Protein AF-A0A3D4JLJ7-F1 (afdb_monomer)

Solvent-accessible surface area (backbone atoms only — not comparable to full-atom values): 17107 Å² total; per-residue (Å²): 133,88,61,65,67,35,61,21,89,82,82,69,49,62,39,51,95,87,56,61,73,40,62,39,92,86,32,54,50,60,28,45,46,68,53,41,61,73,66,72,51,83,83,61,57,68,37,64,74,70,73,40,69,59,70,69,84,69,56,78,88,69,73,86,67,65,72,41,59,37,90,88,79,62,40,78,26,63,65,87,45,60,44,33,85,78,76,63,47,68,60,65,50,70,66,57,54,48,43,54,53,42,53,54,49,48,50,53,54,26,66,77,63,72,55,60,96,50,59,51,99,86,37,55,45,68,63,50,41,40,22,42,58,59,67,38,70,64,54,51,54,51,48,52,47,32,65,76,65,68,50,58,75,44,82,31,69,63,28,38,80,36,47,29,47,46,26,22,19,58,67,37,52,69,59,12,53,52,47,44,53,54,51,56,61,44,40,47,55,56,52,51,43,48,38,41,30,98,87,21,84,39,63,86,47,82,47,71,64,68,75,32,72,66,41,50,50,51,39,50,51,30,52,51,50,50,52,52,50,29,50,55,50,7,25,34,45,58,43,54,47,44,55,50,48,49,52,58,53,60,74,44,62,90,74,56,56,79,48,58,42,50,58,50,31,43,68,74,35,28,72,38,65,65,44,30,53,51,50,50,53,50,49,52,52,50,55,54,50,50,52,51,53,52,50,51,56,53,54,68,73,74,113

Foldseek 3Di:
DDQAQFAAPQPRDGDDPPFDWDAAPQARRIHGPVSCVVVVHDPPVVCVVVSHHDDGPPDDPPPPDDFDQDPPPRATHDPPDQAGPVPRHGPPPVVVVLVVVVVVVLVVQCVVQVQDQDDQVNHGLSLLLLLAVPPSNVLSVVSVCCRVPVDQFDAAPCCLVPVLLLCLQFVVNVRSVVLLVLLVVLCLLVLLCQCDPCPHPPVVQPDPPCVDPVSVVSNVVSVVVNNVVSRVCRGRVSSVSSVVSVVVLVVCVPVDPPSVSSVVSNVNHYTDVVSSVVSVVVSVCVSVVSSVVSNVVSVVVRD

Radius of gyration: 34.12 Å; Cα contacts (8 Å, |Δi|>4): 335; chains: 1; bounding box: 78×61×95 Å

Structure (mmCIF, N/CA/C/O backbone):
data_AF-A0A3D4JLJ7-F1
#
_entry.id   AF-A0A3D4JLJ7-F1
#
loop_
_atom_site.group_PDB
_atom_site.id
_atom_site.type_symbol
_atom_site.label_atom_id
_atom_site.label_alt_id
_atom_site.label_comp_id
_atom_site.label_asym_id
_atom_site.label_entity_id
_atom_site.label_seq_id
_atom_site.pdbx_PDB_ins_code
_atom_site.Cartn_x
_atom_site.Cartn_y
_atom_site.Cartn_z
_atom_site.occupancy
_atom_site.B_iso_or_equiv
_atom_site.auth_seq_id
_atom_site.auth_comp_id
_atom_site.auth_asym_id
_atom_site.auth_atom_id
_atom_site.pdbx_PDB_model_num
ATOM 1 N N . MET A 1 1 ? -21.607 -32.282 30.531 1.00 57.03 1 MET A N 1
ATOM 2 C CA . MET A 1 1 ? -22.109 -31.114 31.283 1.00 57.03 1 MET A CA 1
ATOM 3 C C . MET A 1 1 ? -20.933 -30.535 32.043 1.00 57.03 1 MET A C 1
ATOM 5 O O . MET A 1 1 ? -20.130 -31.324 32.527 1.00 57.03 1 MET A O 1
ATOM 9 N N . ASP A 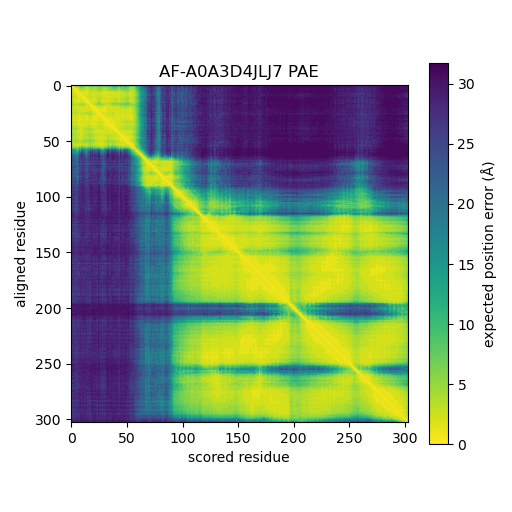1 2 ? -20.791 -29.212 32.074 1.00 71.19 2 ASP A N 1
ATOM 10 C CA . ASP A 1 2 ? -19.750 -28.545 32.860 1.00 71.19 2 ASP A CA 1
ATOM 11 C C . ASP A 1 2 ? -20.287 -28.290 34.276 1.00 71.19 2 ASP A C 1
ATOM 13 O O . ASP A 1 2 ? -21.320 -27.645 34.445 1.00 71.19 2 ASP A O 1
ATOM 17 N N . TYR A 1 3 ? -19.627 -28.864 35.281 1.00 78.12 3 TYR A N 1
ATOM 18 C CA . TYR A 1 3 ? -20.011 -28.729 36.689 1.00 78.12 3 TYR A CA 1
ATOM 19 C C . TYR A 1 3 ? -19.161 -27.685 37.422 1.00 78.12 3 TYR A C 1
ATOM 21 O O . TYR A 1 3 ? -19.428 -27.403 38.592 1.00 78.12 3 TYR A O 1
ATOM 29 N N . LYS A 1 4 ? -18.167 -27.090 36.747 1.00 75.62 4 LYS A N 1
ATOM 30 C CA . LYS A 1 4 ? -17.248 -26.103 37.313 1.00 75.62 4 LYS A CA 1
ATOM 31 C C . LYS A 1 4 ? -18.011 -24.945 37.957 1.00 75.62 4 LYS A C 1
ATOM 33 O O . LYS A 1 4 ? -18.958 -24.400 37.397 1.00 75.62 4 LYS A O 1
ATOM 38 N N . GLY A 1 5 ? -17.596 -24.577 39.165 1.00 77.00 5 GLY A N 1
ATOM 39 C CA . GLY A 1 5 ? -18.186 -23.498 39.953 1.00 77.00 5 GLY A CA 1
ATOM 40 C C . GLY A 1 5 ? -19.435 -23.873 40.757 1.00 77.00 5 GLY A C 1
ATOM 41 O O . GLY A 1 5 ? -19.743 -23.152 41.707 1.00 77.00 5 GLY A O 1
ATOM 42 N N . ASN A 1 6 ? -20.136 -24.971 40.435 1.00 85.38 6 ASN A N 1
ATOM 43 C CA . ASN A 1 6 ? -21.246 -25.449 41.267 1.00 85.38 6 ASN A CA 1
ATOM 44 C C . ASN A 1 6 ? -20.716 -25.957 42.615 1.00 85.38 6 ASN A C 1
ATOM 46 O O . ASN A 1 6 ? -19.532 -26.260 42.745 1.00 85.38 6 ASN A O 1
ATOM 50 N N . VAL A 1 7 ? -21.586 -26.047 43.618 1.00 86.19 7 VAL A N 1
ATOM 51 C CA . VAL A 1 7 ? -21.198 -26.391 44.991 1.00 86.19 7 VAL A CA 1
ATOM 52 C C . VAL A 1 7 ? -21.527 -27.848 45.305 1.00 86.19 7 VAL A C 1
ATOM 54 O O . VAL A 1 7 ? -22.626 -28.329 45.021 1.00 86.19 7 VAL A O 1
ATOM 57 N N . CYS A 1 8 ? -20.594 -28.559 45.937 1.00 90.31 8 CYS A N 1
ATOM 58 C CA . CYS A 1 8 ? -20.874 -29.880 46.484 1.00 90.31 8 CYS A CA 1
ATOM 59 C C . CYS A 1 8 ? -21.716 -29.757 47.764 1.00 90.31 8 CYS A C 1
ATOM 61 O O . CYS A 1 8 ? -21.273 -29.180 48.753 1.00 90.31 8 CYS A O 1
ATOM 63 N N . LYS A 1 9 ? -22.903 -30.380 47.797 1.00 88.44 9 LYS A N 1
ATOM 64 C CA . LYS A 1 9 ? -23.814 -30.325 48.960 1.00 88.44 9 LYS A CA 1
ATOM 65 C C . LYS A 1 9 ? -23.266 -30.957 50.253 1.00 88.44 9 LYS A C 1
ATOM 67 O O . LYS A 1 9 ? -23.863 -30.764 51.304 1.00 88.44 9 LYS A O 1
ATOM 72 N N . VAL A 1 10 ? -22.181 -31.735 50.184 1.00 89.31 10 VAL A N 1
ATOM 73 C CA . VAL A 1 10 ? -21.586 -32.402 51.358 1.00 89.31 10 VAL A CA 1
ATOM 74 C C . VAL A 1 10 ? -20.559 -31.505 52.049 1.00 89.31 10 VAL A C 1
ATOM 76 O O . VAL A 1 10 ? -20.599 -31.366 53.267 1.00 89.31 10 VAL A O 1
ATOM 79 N N . CYS A 1 11 ? -19.632 -30.909 51.293 1.00 89.38 11 CYS A N 1
ATOM 80 C CA . CYS A 1 11 ? -18.549 -30.092 51.851 1.00 89.38 11 CYS A CA 1
ATOM 81 C C . CYS A 1 11 ? -18.777 -28.580 51.723 1.00 89.38 11 CYS A C 1
ATOM 83 O O . CYS A 1 11 ? -18.108 -27.822 52.413 1.00 89.38 11 CYS A O 1
ATOM 85 N N . GLY A 1 12 ? -19.700 -28.136 50.866 1.00 85.62 12 GLY A N 1
ATOM 86 C CA . GLY A 1 12 ? -19.950 -26.717 50.604 1.00 85.62 12 GLY A CA 1
ATOM 87 C C . GLY A 1 12 ? -18.922 -26.045 49.683 1.00 85.62 12 GLY A C 1
ATOM 88 O O . GLY A 1 12 ? -19.072 -24.864 49.380 1.00 85.62 12 GLY A O 1
ATOM 89 N N . GLU A 1 13 ? -17.917 -26.779 49.196 1.00 87.50 13 GLU A N 1
ATOM 90 C CA . GLU A 1 13 ? -16.881 -26.252 48.300 1.00 87.50 13 GLU A CA 1
ATOM 91 C C . GLU A 1 13 ? -17.317 -26.260 46.829 1.00 87.50 13 GLU A C 1
ATOM 93 O O . GLU A 1 13 ? -18.096 -27.114 46.389 1.00 87.50 13 GLU A O 1
ATOM 98 N N . LYS A 1 14 ? -16.784 -25.307 46.053 1.00 89.62 14 LYS A N 1
ATOM 99 C CA . LYS A 1 14 ? -17.025 -25.202 44.606 1.00 89.62 14 LYS A CA 1
ATOM 100 C C . LYS A 1 14 ? -16.179 -26.205 43.826 1.00 89.62 14 LYS A C 1
ATOM 102 O O . LYS A 1 14 ? -15.004 -26.380 44.127 1.00 89.62 14 LYS A O 1
ATOM 107 N N . PHE A 1 15 ? -16.746 -26.778 42.767 1.00 87.00 15 PHE A N 1
ATOM 108 C CA . PHE A 1 15 ? -16.011 -27.640 41.845 1.00 87.00 15 PHE A CA 1
ATOM 109 C C . PHE A 1 15 ? -14.999 -26.851 41.007 1.00 87.00 15 PHE A C 1
ATOM 111 O O . PHE A 1 15 ? -15.333 -25.829 40.395 1.00 87.00 15 PHE A O 1
ATOM 118 N N . THR A 1 16 ? -13.776 -27.363 40.929 1.00 85.62 16 THR A N 1
ATOM 119 C CA . THR A 1 16 ? -12.695 -26.871 40.067 1.00 85.62 16 THR A CA 1
ATOM 120 C C . THR A 1 16 ? -12.460 -27.806 38.875 1.00 85.62 16 THR A C 1
ATOM 122 O O . THR A 1 16 ? -12.973 -28.921 38.840 1.00 85.62 16 THR A O 1
ATOM 125 N N . GLU A 1 17 ? -11.677 -27.375 37.878 1.00 81.75 17 GLU A N 1
ATOM 126 C CA . GLU A 1 17 ? -11.346 -28.216 36.706 1.00 81.75 17 GLU A CA 1
ATOM 127 C C . GLU A 1 17 ? -10.523 -29.461 37.062 1.00 81.75 17 GLU A C 1
ATOM 129 O O . GLU A 1 17 ? -10.512 -30.426 36.304 1.00 81.75 17 GLU A O 1
ATOM 134 N N . SER A 1 18 ? -9.830 -29.439 38.202 1.00 83.06 18 SER A N 1
ATOM 135 C CA . SER A 1 18 ? -9.017 -30.554 38.691 1.00 83.06 18 SER A CA 1
ATOM 136 C C . SER A 1 18 ? -9.780 -31.533 39.584 1.00 83.06 18 SER A C 1
ATOM 138 O O . SER A 1 18 ? -9.199 -32.534 40.002 1.00 83.06 18 SER A O 1
ATOM 140 N N . ASP A 1 19 ? -11.045 -31.256 39.909 1.00 87.44 19 ASP A N 1
ATOM 141 C CA . ASP A 1 19 ? -11.803 -32.077 40.850 1.00 87.44 19 ASP A CA 1
ATOM 142 C C . ASP A 1 19 ? -12.341 -33.355 40.198 1.00 87.44 19 ASP A C 1
ATOM 144 O O . ASP A 1 19 ? -12.899 -33.344 39.100 1.00 87.44 19 ASP A O 1
ATOM 148 N N . ASP A 1 20 ? -12.234 -34.470 40.921 1.00 89.75 20 ASP A N 1
ATOM 149 C CA . ASP A 1 20 ? -12.849 -35.738 40.535 1.00 89.75 20 ASP A CA 1
ATOM 150 C C . ASP A 1 20 ? -14.317 -35.767 40.984 1.00 89.75 20 ASP A C 1
ATOM 152 O O . ASP A 1 20 ? -14.634 -35.901 42.175 1.00 89.75 20 ASP A O 1
ATOM 156 N N . ILE A 1 21 ? -15.214 -35.601 40.011 1.00 91.25 21 ILE A N 1
ATOM 157 C CA . ILE A 1 21 ? -16.650 -35.430 40.226 1.00 91.25 21 ILE A CA 1
ATOM 158 C C . ILE A 1 21 ? -17.388 -36.735 39.922 1.00 91.25 21 ILE A C 1
ATOM 160 O O . ILE A 1 21 ? -17.271 -37.316 38.842 1.00 91.25 21 ILE A O 1
ATOM 164 N N . VAL A 1 22 ? -18.214 -37.169 40.872 1.00 91.31 22 VAL A N 1
ATOM 165 C CA . VAL A 1 22 ? -19.173 -38.264 40.713 1.00 91.31 22 VAL A CA 1
ATOM 166 C C . VAL A 1 22 ? -20.579 -37.688 40.666 1.00 91.31 22 VAL A C 1
ATOM 168 O O . VAL A 1 22 ? -20.931 -36.806 41.445 1.00 91.31 22 VAL A O 1
ATOM 171 N N . VAL A 1 23 ? -21.400 -38.212 39.762 1.00 91.62 23 VAL A N 1
ATOM 172 C CA . VAL A 1 23 ? -22.785 -37.781 39.568 1.00 91.62 23 VAL A CA 1
ATOM 173 C C . VAL A 1 23 ? -23.726 -38.896 40.018 1.00 91.62 23 VAL A C 1
ATOM 175 O O . VAL A 1 23 ? -23.532 -40.057 39.657 1.00 91.62 23 VAL A O 1
ATOM 178 N N . CYS A 1 24 ? -24.743 -38.557 40.814 1.00 90.81 24 CYS A N 1
ATOM 179 C CA . CYS A 1 24 ? -25.774 -39.516 41.209 1.00 90.81 24 CYS A CA 1
ATOM 180 C C . CYS A 1 24 ? -26.547 -40.014 39.969 1.00 90.81 24 CYS A C 1
ATOM 182 O O . CYS A 1 24 ? -27.052 -39.181 39.216 1.00 90.81 24 CYS A O 1
ATOM 184 N N . PRO A 1 25 ? -26.703 -41.335 39.762 1.00 87.69 25 PRO A N 1
ATOM 185 C CA . PRO A 1 25 ? -27.377 -41.872 38.578 1.00 87.69 25 PRO A CA 1
ATOM 186 C C . PRO A 1 25 ? -28.898 -41.654 38.572 1.00 87.69 25 PRO A C 1
ATOM 188 O O . PRO A 1 25 ? -29.502 -41.723 37.509 1.00 87.69 25 PRO A O 1
ATOM 191 N N . GLU A 1 26 ? -29.517 -41.398 39.729 1.00 87.81 26 GLU A N 1
ATOM 192 C CA . GLU A 1 26 ? -30.967 -41.177 39.830 1.00 87.81 26 GLU A CA 1
ATOM 193 C C . GLU A 1 26 ? -31.344 -39.717 39.564 1.00 87.81 26 GLU A C 1
ATOM 195 O O . GLU A 1 26 ? -32.134 -39.430 38.670 1.00 87.81 26 GLU A O 1
ATOM 200 N N . CYS A 1 27 ? -30.772 -38.780 40.327 1.00 89.44 27 CYS A N 1
ATOM 201 C CA . CYS A 1 27 ? -31.150 -37.368 40.249 1.00 89.44 27 CYS A CA 1
ATOM 202 C C . CYS A 1 27 ? -30.124 -36.488 39.526 1.00 89.44 27 CYS A C 1
ATOM 204 O O . CYS A 1 27 ? -30.395 -35.316 39.306 1.00 89.44 27 CYS A O 1
ATOM 206 N N . GLY A 1 28 ? -28.934 -36.979 39.174 1.00 89.19 28 GLY A N 1
ATOM 207 C CA . GLY A 1 28 ? -27.928 -36.173 38.472 1.00 89.19 28 GLY A CA 1
ATOM 208 C C . GLY A 1 28 ? -27.174 -35.149 39.336 1.00 89.19 28 GLY A C 1
ATOM 209 O O . GLY A 1 28 ? -26.446 -34.327 38.786 1.00 89.19 28 GLY A O 1
ATOM 210 N N . THR A 1 29 ? -27.317 -35.171 40.671 1.00 92.31 29 THR A N 1
ATOM 211 C CA . THR A 1 29 ? -26.578 -34.251 41.565 1.00 92.31 29 THR A CA 1
ATOM 212 C C . THR A 1 29 ? -25.067 -34.567 41.545 1.00 92.31 29 THR A C 1
ATOM 214 O O . THR A 1 29 ? -24.715 -35.731 41.775 1.00 92.31 29 THR A O 1
ATOM 217 N N . PRO A 1 30 ? -24.175 -33.582 41.302 1.00 92.94 30 PRO A N 1
ATOM 218 C CA . PRO A 1 30 ? -22.723 -33.767 41.332 1.00 92.94 30 PRO A CA 1
ATOM 219 C C . PRO A 1 30 ? -22.138 -33.685 42.754 1.00 92.94 30 PRO A C 1
ATOM 221 O O . PRO A 1 30 ? -22.586 -32.903 43.595 1.00 92.94 30 PRO A O 1
ATOM 224 N N . TYR A 1 31 ? -21.090 -34.470 43.009 1.00 92.19 31 TYR A N 1
ATOM 225 C CA . TYR A 1 31 ? -20.354 -34.549 44.274 1.00 92.19 31 TYR A CA 1
ATOM 226 C C . TYR A 1 31 ? -18.856 -34.738 44.023 1.00 92.19 31 TYR A C 1
ATOM 228 O O . TYR A 1 31 ? -18.480 -35.374 43.042 1.00 92.19 31 TYR A O 1
ATOM 236 N N . HIS A 1 32 ? -17.988 -34.296 44.941 1.00 93.94 32 HIS A N 1
ATOM 237 C CA . HIS A 1 32 ? -16.604 -34.788 44.954 1.00 93.94 32 HIS A CA 1
ATOM 238 C C . HIS A 1 32 ? -16.619 -36.292 45.241 1.00 93.94 32 HIS A C 1
ATOM 240 O O . HIS A 1 32 ? -17.371 -36.737 46.115 1.00 93.94 32 HIS A O 1
ATOM 246 N N . ARG A 1 33 ? -15.783 -37.079 44.553 1.00 93.00 33 ARG A N 1
ATOM 247 C CA . ARG A 1 33 ? -15.734 -38.544 44.723 1.00 93.00 33 ARG A CA 1
ATOM 248 C C . ARG A 1 33 ? -15.603 -38.959 46.190 1.00 93.00 33 ARG A C 1
ATOM 250 O O . ARG A 1 33 ? -16.345 -39.826 46.651 1.00 93.00 33 ARG A O 1
ATOM 257 N N . GLU A 1 34 ? -14.720 -38.298 46.932 1.00 93.81 34 GLU A N 1
ATOM 258 C CA . GLU A 1 34 ? -14.502 -38.569 48.358 1.00 93.81 34 GLU A CA 1
ATOM 259 C C . GLU A 1 34 ? -15.718 -38.206 49.222 1.00 93.81 34 GLU A C 1
ATOM 261 O O . GLU A 1 34 ? -16.072 -38.949 50.136 1.00 93.81 34 GLU A O 1
ATOM 266 N N . CYS A 1 35 ? -16.423 -37.119 48.895 1.00 94.00 35 CYS A N 1
ATOM 267 C CA . CYS A 1 35 ? -17.649 -36.729 49.593 1.00 94.00 35 CYS A CA 1
ATOM 268 C C . CYS A 1 35 ? -18.783 -37.735 49.361 1.00 94.00 35 CYS A C 1
ATOM 270 O O . CYS A 1 35 ? -19.468 -38.121 50.304 1.00 94.00 35 CYS A O 1
ATOM 272 N N . TYR A 1 36 ? -18.954 -38.208 48.123 1.00 93.56 36 TYR A N 1
ATOM 273 C CA . TYR A 1 36 ? -19.961 -39.223 47.807 1.00 93.56 36 TYR A CA 1
ATOM 274 C C . TYR A 1 36 ? -19.654 -40.559 48.494 1.00 93.56 36 TYR A C 1
ATOM 276 O O . TYR A 1 36 ? -20.547 -41.214 49.029 1.00 93.56 36 TYR A O 1
ATOM 284 N N . LYS A 1 37 ? -18.373 -40.946 48.528 1.00 92.31 37 LYS A N 1
ATOM 285 C CA . LYS A 1 37 ? -17.905 -42.158 49.209 1.00 92.31 37 LYS A CA 1
ATOM 286 C C . LYS A 1 37 ? -18.110 -42.086 50.723 1.00 92.31 37 LYS A C 1
ATOM 288 O O . LYS A 1 37 ? -18.484 -43.093 51.316 1.00 92.31 37 LYS A O 1
ATOM 293 N N . LYS A 1 38 ? -17.893 -40.914 51.331 1.00 92.56 38 LYS A N 1
ATOM 294 C CA . LYS A 1 38 ? -18.111 -40.674 52.765 1.00 92.56 38 LYS A CA 1
ATOM 295 C C . LYS A 1 38 ? -19.574 -40.872 53.166 1.00 92.56 38 LYS A C 1
ATOM 297 O O . LYS A 1 38 ? -19.837 -41.534 54.162 1.00 92.56 38 LYS A O 1
ATOM 302 N N . GLU A 1 39 ? -20.507 -40.326 52.391 1.00 91.00 39 GLU A N 1
ATOM 303 C CA . GLU A 1 39 ? -21.944 -40.428 52.688 1.00 91.00 39 GLU A CA 1
ATOM 304 C C . GLU A 1 39 ? -22.553 -41.772 52.248 1.00 91.00 39 GLU A C 1
ATOM 306 O O . GLU A 1 39 ? -23.617 -42.169 52.723 1.00 91.00 39 GLU A O 1
ATOM 311 N N . GLY A 1 40 ? -21.900 -42.482 51.322 1.00 90.81 40 GLY A N 1
ATOM 312 C CA . GLY A 1 40 ? -22.309 -43.800 50.822 1.00 90.81 40 GLY A CA 1
ATOM 313 C C . GLY A 1 40 ? -23.562 -43.799 49.936 1.00 90.81 40 GLY A C 1
ATOM 314 O O . GLY A 1 40 ? -23.890 -44.823 49.338 1.00 90.81 40 GLY A O 1
ATOM 315 N N . ARG A 1 41 ? -24.261 -42.665 49.828 1.00 91.00 41 ARG A N 1
ATOM 316 C CA . ARG A 1 41 ? -25.458 -42.458 49.002 1.00 91.00 41 ARG A CA 1
ATOM 317 C C . ARG A 1 41 ? -25.637 -40.981 48.656 1.00 91.00 41 ARG A C 1
ATOM 319 O O . ARG A 1 41 ? -25.050 -40.106 49.288 1.00 91.00 41 ARG A O 1
ATOM 326 N N . CYS A 1 42 ? -26.503 -40.696 47.686 1.00 92.62 42 CYS A N 1
ATOM 327 C CA . CYS A 1 42 ? -26.926 -39.326 47.417 1.00 92.62 42 CYS A CA 1
ATOM 328 C C . CYS A 1 42 ? -27.688 -38.751 48.623 1.00 92.62 42 CYS A C 1
ATOM 330 O O . CYS A 1 42 ? -28.661 -39.339 49.094 1.00 92.62 42 CYS A O 1
ATOM 332 N N . ILE A 1 43 ? -27.246 -37.589 49.113 1.00 92.19 43 ILE A N 1
ATOM 333 C CA . ILE A 1 43 ? -27.874 -36.890 50.248 1.00 92.19 43 ILE A CA 1
ATOM 334 C C . ILE A 1 43 ? -29.052 -35.998 49.835 1.00 92.19 43 ILE A C 1
ATOM 336 O O . ILE A 1 43 ? -29.725 -35.429 50.688 1.00 92.19 43 ILE A O 1
ATOM 340 N N . ASN A 1 44 ? -29.307 -35.845 48.533 1.00 88.19 44 ASN A N 1
ATOM 341 C CA . ASN A 1 44 ? -30.320 -34.932 48.008 1.00 88.19 44 ASN A CA 1
ATOM 342 C C . ASN A 1 44 ? -31.724 -35.563 48.029 1.00 88.19 44 ASN A C 1
ATOM 344 O O . ASN A 1 44 ? -32.375 -35.693 46.997 1.00 88.19 44 ASN A O 1
ATOM 348 N N . THR A 1 45 ? -32.179 -35.990 49.209 1.00 88.44 45 THR A N 1
ATOM 349 C CA . THR A 1 45 ? -33.414 -36.774 49.400 1.00 88.44 45 THR A CA 1
ATOM 350 C C . THR A 1 45 ? -34.665 -36.086 48.860 1.00 88.44 45 THR A C 1
ATOM 352 O O . THR A 1 45 ? -35.575 -36.766 48.395 1.00 88.44 45 THR A O 1
ATOM 355 N N . GLU A 1 46 ? -34.696 -34.754 48.857 1.00 89.44 46 GLU A N 1
ATOM 356 C CA . GLU A 1 46 ? -35.802 -33.971 48.307 1.00 89.44 46 GLU A CA 1
ATOM 357 C C . GLU A 1 46 ? -35.996 -34.210 46.801 1.00 89.44 46 GLU A C 1
ATOM 359 O O . GLU A 1 46 ? -37.124 -34.426 46.359 1.00 89.44 46 GLU A O 1
ATOM 364 N N . LEU A 1 47 ? -34.912 -34.255 46.015 1.00 90.00 47 LEU A N 1
ATOM 365 C CA . LEU A 1 47 ? -35.006 -34.530 44.576 1.00 90.00 47 LEU A CA 1
ATOM 366 C C . LEU A 1 47 ? -35.475 -35.958 44.297 1.00 90.00 47 LEU A C 1
ATOM 368 O O . LEU A 1 47 ? -36.283 -36.173 43.396 1.00 90.00 47 LEU A O 1
ATOM 372 N N . HIS A 1 48 ? -35.021 -36.923 45.099 1.00 87.94 48 HIS A N 1
ATOM 373 C CA . HIS A 1 48 ? -35.473 -38.311 44.980 1.00 87.94 48 HIS A CA 1
ATOM 374 C C . HIS A 1 48 ? -36.964 -38.446 45.317 1.00 87.94 48 HIS A C 1
ATOM 376 O O . HIS A 1 48 ? -37.680 -39.177 44.643 1.00 87.94 48 HIS A O 1
ATOM 382 N N . GLN A 1 49 ? -37.464 -37.709 46.315 1.00 89.50 49 GLN A N 1
ATOM 383 C CA . GLN A 1 49 ? -38.893 -37.707 46.649 1.00 89.50 49 GLN A CA 1
ATOM 384 C C . GLN A 1 49 ? -39.741 -37.081 45.535 1.00 89.50 49 GLN A C 1
ATOM 386 O O . GLN A 1 49 ? -40.798 -37.610 45.190 1.00 89.50 49 GLN A O 1
ATOM 391 N N . LYS A 1 50 ? -39.268 -35.980 44.940 1.00 88.19 50 LYS A N 1
ATOM 392 C CA . LYS A 1 50 ? -39.978 -35.267 43.866 1.00 88.19 50 LYS A CA 1
ATOM 393 C C . LYS A 1 50 ? -39.791 -35.882 42.474 1.00 88.19 50 LYS A C 1
ATOM 395 O O . LYS A 1 50 ? -40.483 -35.466 41.554 1.00 88.19 50 LYS A O 1
ATOM 400 N N . HIS A 1 51 ? -38.912 -36.877 42.324 1.00 85.38 51 HIS A N 1
ATOM 401 C CA . HIS A 1 51 ? -38.513 -37.455 41.032 1.00 85.38 51 HIS A CA 1
ATOM 402 C C . HIS A 1 51 ? -37.980 -36.398 40.047 1.00 85.38 51 HIS A C 1
ATOM 404 O O . HIS A 1 51 ? -38.211 -36.466 38.841 1.00 85.38 51 HIS A O 1
ATOM 410 N N . GLU A 1 52 ? -37.262 -35.406 40.570 1.00 83.94 52 GLU A N 1
ATOM 411 C CA . GLU A 1 52 ? -36.702 -34.308 39.786 1.00 83.94 52 GLU A CA 1
ATOM 412 C C . GLU A 1 52 ? -35.199 -34.496 39.567 1.00 83.94 52 GLU A C 1
ATOM 414 O O . GLU A 1 52 ? -34.470 -35.008 40.420 1.00 83.94 52 GLU A O 1
ATOM 419 N N . SER A 1 53 ? -34.715 -34.041 38.413 1.00 86.75 53 SER A N 1
ATOM 420 C CA . SER A 1 53 ? -33.282 -33.974 38.139 1.00 86.75 53 SER A CA 1
ATOM 421 C C . SER A 1 53 ? -32.677 -32.689 38.698 1.00 86.75 53 SER A C 1
ATOM 423 O O . SER A 1 53 ? -33.283 -31.616 38.657 1.00 86.75 53 SER A O 1
ATOM 425 N N . TRP A 1 54 ? -31.448 -32.802 39.186 1.00 88.81 54 TRP A N 1
ATOM 426 C CA . TRP A 1 54 ? -30.624 -31.698 39.638 1.00 88.81 54 TRP A CA 1
ATOM 427 C C . TRP A 1 54 ? -30.410 -30.700 38.503 1.00 88.81 54 TRP A C 1
ATOM 429 O O . TRP A 1 54 ? -30.117 -31.075 37.365 1.00 88.81 54 TRP A O 1
ATOM 439 N N . LYS A 1 55 ? -30.547 -29.420 38.839 1.00 83.94 55 LYS A N 1
ATOM 440 C CA . LYS A 1 55 ? -30.274 -28.292 37.952 1.00 83.94 55 LYS A CA 1
ATOM 441 C C . LYS A 1 55 ? -29.125 -27.483 38.558 1.00 83.94 55 LYS A C 1
ATOM 443 O O . LYS A 1 55 ? -29.098 -27.337 39.781 1.00 83.94 55 LYS A O 1
ATOM 448 N N . PRO A 1 56 ? -28.185 -26.979 37.744 1.00 76.38 56 PRO A N 1
ATOM 449 C CA . PRO A 1 56 ? -27.088 -26.160 38.239 1.00 76.38 56 PRO A CA 1
ATOM 450 C C . PRO A 1 56 ? -27.619 -24.902 38.935 1.00 76.38 56 PRO A C 1
ATOM 452 O O . PRO A 1 56 ? -28.485 -24.208 38.408 1.00 76.38 56 PRO A O 1
ATOM 455 N N . GLU A 1 57 ? -27.101 -24.628 40.134 1.00 63.03 57 GLU A N 1
ATOM 456 C CA . GLU A 1 57 ? -27.418 -23.411 40.902 1.00 63.03 57 GLU A CA 1
ATOM 457 C C . GLU A 1 57 ? -26.710 -22.188 40.315 1.00 63.03 57 GLU A C 1
ATOM 459 O O . GLU A 1 57 ? -27.197 -21.062 40.435 1.00 63.03 57 GLU A O 1
ATOM 464 N N . ILE A 1 58 ? -25.609 -22.418 39.589 1.00 51.69 58 ILE A N 1
ATOM 465 C CA . ILE A 1 58 ? -25.148 -21.469 38.581 1.00 51.69 58 ILE A CA 1
ATOM 466 C C . ILE A 1 58 ? -26.126 -21.570 37.414 1.00 51.69 58 ILE A C 1
ATOM 468 O O . ILE A 1 58 ? -25.889 -22.254 36.418 1.00 51.69 58 ILE A O 1
ATOM 472 N N . SER A 1 59 ? -27.260 -20.900 37.589 1.00 40.78 59 SER A N 1
ATOM 473 C CA . SER A 1 59 ? -28.053 -20.404 36.479 1.00 40.78 59 SER A CA 1
ATOM 474 C C . SER A 1 59 ? -27.108 -19.763 35.466 1.00 40.78 59 SER A C 1
ATOM 476 O O . SER A 1 59 ? -26.139 -19.087 35.831 1.00 40.78 59 SER A O 1
ATOM 478 N N . GLU A 1 60 ? -27.369 -20.024 34.186 1.00 38.06 60 GLU A N 1
ATOM 479 C CA . GLU A 1 60 ? -26.908 -19.170 33.098 1.00 38.06 60 GLU A CA 1
ATOM 480 C C . GLU A 1 60 ? -26.941 -17.724 33.593 1.00 38.06 60 GLU A C 1
ATOM 482 O O . GLU A 1 60 ? -27.946 -17.302 34.170 1.00 38.06 60 GLU A O 1
ATOM 487 N N . LYS A 1 61 ? -25.827 -17.002 33.452 1.00 34.78 61 LYS A N 1
ATOM 488 C CA . LYS A 1 61 ? -25.793 -15.568 33.722 1.00 34.78 61 LYS A CA 1
ATOM 489 C C . LYS A 1 61 ? -26.875 -14.898 32.874 1.00 34.78 61 LYS A C 1
ATOM 491 O O . LYS A 1 61 ? -26.617 -14.523 31.738 1.00 34.78 61 LYS A O 1
ATOM 496 N N . ASN A 1 62 ? -28.060 -14.741 33.436 1.00 32.75 62 ASN A N 1
ATOM 497 C CA . ASN A 1 62 ? -28.937 -13.646 33.108 1.00 32.75 62 ASN A CA 1
ATOM 498 C C . ASN A 1 62 ? -28.544 -12.574 34.107 1.00 32.75 62 ASN A C 1
ATOM 500 O O . ASN A 1 62 ? -28.981 -12.581 35.259 1.00 32.75 62 ASN A O 1
ATOM 504 N N . ASP A 1 63 ? -27.609 -11.729 33.671 1.00 34.53 63 ASP A N 1
ATOM 505 C CA . ASP A 1 63 ? -27.415 -10.428 34.284 1.00 34.53 63 ASP A CA 1
ATOM 506 C C . ASP A 1 63 ? -28.807 -9.809 34.468 1.00 34.53 63 ASP A C 1
ATOM 508 O O . ASP A 1 63 ? -29.658 -9.869 33.579 1.00 34.53 63 ASP A O 1
ATOM 512 N N . TYR A 1 64 ? -29.072 -9.314 35.671 1.00 38.19 64 TYR A N 1
ATOM 513 C CA . TYR A 1 64 ? -30.305 -8.623 36.006 1.00 38.19 64 TYR A CA 1
ATOM 514 C C . TYR A 1 64 ? -30.383 -7.356 35.149 1.00 38.19 64 TYR A C 1
ATOM 516 O O . TYR A 1 64 ? -29.901 -6.301 35.551 1.00 38.19 64 TYR A O 1
ATOM 524 N N . GLU A 1 65 ? -30.937 -7.461 33.945 1.00 49.22 65 GLU A N 1
ATOM 525 C CA . GLU A 1 65 ? -31.294 -6.292 33.156 1.00 49.22 65 GLU A CA 1
ATOM 526 C C . GLU A 1 65 ? -32.502 -5.636 33.832 1.00 49.22 65 GLU A C 1
ATOM 528 O O . GLU A 1 65 ? -33.559 -6.247 34.017 1.00 49.22 65 GLU A O 1
ATOM 533 N N . GLU A 1 66 ? -32.314 -4.400 34.288 1.00 56.03 66 GLU A N 1
ATOM 534 C CA . GLU A 1 66 ? -33.367 -3.598 34.902 1.00 56.03 66 GLU A CA 1
ATOM 535 C C . GLU A 1 66 ? -34.539 -3.385 33.921 1.00 56.03 66 GLU A C 1
ATOM 537 O O . GLU A 1 66 ? -34.321 -3.299 32.709 1.00 56.03 66 GLU A O 1
ATOM 542 N N . PRO A 1 67 ? -35.791 -3.287 34.409 1.00 63.19 67 PRO A N 1
ATOM 543 C CA . PRO A 1 67 ? -36.961 -3.060 33.561 1.00 63.19 67 PRO A CA 1
ATOM 544 C C . PRO A 1 67 ? -36.780 -1.833 32.651 1.00 63.19 67 PRO A C 1
ATOM 546 O O . PRO A 1 67 ? -36.479 -0.729 33.106 1.00 63.19 67 PRO A O 1
ATOM 549 N N . TYR A 1 68 ? -36.983 -2.024 31.343 1.00 71.44 68 TYR A N 1
ATOM 550 C CA . TYR A 1 68 ? -36.741 -0.996 30.331 1.00 71.44 68 TYR A CA 1
ATOM 551 C C . TYR A 1 68 ? -37.978 -0.115 30.131 1.00 71.44 68 TYR A C 1
ATOM 553 O O . TYR A 1 68 ? -39.038 -0.556 29.664 1.00 71.44 68 TYR A O 1
ATOM 561 N N . LYS A 1 69 ? -37.843 1.170 30.463 1.00 86.75 69 LYS A N 1
ATOM 562 C CA . LYS A 1 69 ? -38.912 2.157 30.312 1.00 86.75 69 LYS A CA 1
ATOM 563 C C . LYS A 1 69 ? -38.986 2.663 28.872 1.00 86.75 69 LYS A C 1
ATOM 565 O O . LYS A 1 69 ? -38.030 3.226 28.352 1.00 86.75 69 LYS A O 1
ATOM 570 N N . CYS A 1 70 ? -40.145 2.505 28.237 1.00 83.12 70 CYS A N 1
ATOM 571 C CA . CYS A 1 70 ? -40.371 2.955 26.868 1.00 83.12 70 CYS A CA 1
ATOM 572 C C . CYS A 1 70 ? -40.239 4.480 26.761 1.00 83.12 70 CYS A C 1
ATOM 574 O O . CYS A 1 70 ? -41.003 5.216 27.382 1.00 83.12 70 CYS A O 1
ATOM 576 N N . GLU A 1 71 ? -39.346 4.962 25.901 1.00 82.75 71 GLU A N 1
ATOM 577 C CA . GLU A 1 71 ? -39.112 6.400 25.695 1.00 82.75 71 GLU A CA 1
ATOM 578 C C . GLU A 1 71 ? -40.305 7.124 25.047 1.00 82.75 71 GLU A C 1
ATOM 580 O O . GLU A 1 71 ? -40.441 8.340 25.165 1.00 82.75 71 GLU A O 1
ATOM 585 N N . LYS A 1 72 ? -41.209 6.383 24.390 1.00 84.50 72 LYS A N 1
ATOM 586 C CA . LYS A 1 72 ? -42.374 6.952 23.699 1.00 84.50 72 LYS A CA 1
ATOM 587 C C . LYS A 1 72 ? -43.585 7.162 24.610 1.00 84.50 72 LYS A C 1
ATOM 589 O O . LYS A 1 72 ? -44.303 8.143 24.446 1.00 84.50 72 LYS A O 1
ATOM 594 N N . CYS A 1 73 ? -43.855 6.230 25.524 1.00 87.94 73 CYS A N 1
ATOM 595 C CA . CYS A 1 73 ? -45.063 6.263 26.363 1.00 87.94 73 CYS A CA 1
ATOM 596 C C . CYS A 1 73 ? -44.798 6.124 27.866 1.00 87.94 73 CYS A C 1
ATOM 598 O O . CYS A 1 73 ? -45.722 6.268 28.659 1.00 87.94 73 CYS A O 1
ATOM 600 N N . GLY A 1 74 ? -43.561 5.830 28.268 1.00 84.62 74 GLY A N 1
ATOM 601 C CA . GLY A 1 74 ? -43.172 5.670 29.666 1.00 84.62 74 GLY A CA 1
ATOM 602 C C . GLY A 1 74 ? -43.552 4.333 30.306 1.00 84.62 74 GLY A C 1
ATOM 603 O O . GLY A 1 74 ? -43.327 4.186 31.503 1.00 84.62 74 GLY A O 1
ATOM 604 N N . TYR A 1 75 ? -44.112 3.376 29.558 1.00 88.56 75 TYR A N 1
ATOM 605 C CA . TYR A 1 75 ? -44.467 2.052 30.083 1.00 88.56 75 TYR A CA 1
ATOM 606 C C . TYR A 1 75 ? -43.211 1.237 30.423 1.00 88.56 75 TYR A C 1
ATOM 608 O O . TYR A 1 75 ? -42.255 1.246 29.647 1.00 88.56 75 TYR A O 1
ATOM 616 N N . GLU A 1 76 ? -43.216 0.531 31.551 1.00 89.69 76 GLU A N 1
ATOM 617 C CA . GLU A 1 76 ? -42.118 -0.343 31.984 1.00 89.69 76 GLU A CA 1
ATOM 618 C C . GLU A 1 76 ? -42.262 -1.717 31.333 1.00 89.69 76 GLU A C 1
ATOM 620 O O . GLU A 1 76 ? -43.253 -2.410 31.537 1.00 89.69 76 GLU A O 1
ATOM 625 N N . ASN A 1 77 ? -41.288 -2.091 30.507 1.00 82.44 77 ASN A N 1
ATOM 626 C CA . ASN A 1 77 ? -41.310 -3.338 29.751 1.00 82.44 77 ASN A CA 1
ATOM 627 C C . ASN A 1 77 ? -40.264 -4.299 30.301 1.00 82.44 77 ASN A C 1
ATOM 629 O O . ASN A 1 77 ? -39.224 -3.887 30.822 1.00 82.44 77 ASN A O 1
ATOM 633 N N . ASN A 1 78 ? -40.513 -5.593 30.117 1.00 78.44 78 ASN A N 1
ATOM 634 C CA . ASN A 1 78 ? -39.488 -6.600 30.343 1.00 78.44 78 ASN A CA 1
ATOM 635 C C . ASN A 1 78 ? -38.300 -6.348 29.380 1.00 78.44 78 ASN A C 1
ATOM 637 O O . ASN A 1 78 ? -38.564 -6.090 28.201 1.00 78.44 78 ASN A O 1
ATOM 641 N N . PRO A 1 79 ? -37.033 -6.453 29.828 1.00 67.75 79 PRO A N 1
ATOM 642 C CA . PRO A 1 79 ? -35.841 -6.229 28.994 1.00 67.75 79 PRO A CA 1
ATOM 643 C C . PRO A 1 79 ? -35.805 -7.048 27.696 1.00 67.75 79 PRO A C 1
ATOM 645 O O . PRO A 1 79 ? -35.309 -6.596 26.669 1.00 67.75 79 PRO A O 1
ATOM 648 N N . SER A 1 80 ? -36.409 -8.238 27.708 1.00 63.47 80 SER A N 1
ATOM 649 C CA . SER A 1 80 ? -36.490 -9.118 26.536 1.00 63.47 80 SER A CA 1
ATOM 650 C C . SER A 1 80 ? -37.574 -8.722 25.515 1.00 63.47 80 SER A C 1
ATOM 652 O O . SER A 1 80 ? -37.662 -9.313 24.433 1.00 63.47 80 SER A O 1
ATOM 654 N N . SER A 1 81 ? -38.401 -7.716 25.823 1.00 75.25 81 SER A N 1
ATOM 655 C CA . SER A 1 81 ? -39.505 -7.276 24.965 1.00 75.25 81 SER A CA 1
ATOM 656 C C . SER A 1 81 ? -38.979 -6.517 23.753 1.00 75.25 81 SER A C 1
ATOM 658 O O . SER A 1 81 ? -38.336 -5.480 23.874 1.00 75.25 81 SER A O 1
ATOM 660 N N . ARG A 1 82 ? -39.308 -6.987 22.546 1.00 76.19 82 ARG A N 1
ATOM 661 C CA . ARG A 1 82 ? -38.944 -6.278 21.303 1.00 76.19 82 ARG A CA 1
ATOM 662 C C . ARG A 1 82 ? -39.809 -5.052 21.031 1.00 76.19 82 ARG A C 1
ATOM 664 O O . ARG A 1 82 ? -39.375 -4.118 20.359 1.00 76.19 82 ARG A O 1
ATOM 671 N N . PHE A 1 83 ? -41.026 -5.060 21.558 1.00 86.31 83 PHE A N 1
ATOM 672 C CA . PHE A 1 83 ? -42.012 -4.004 21.394 1.00 86.31 83 PHE A CA 1
ATOM 673 C C . PHE A 1 83 ? -42.596 -3.638 22.750 1.00 86.31 83 PHE A C 1
ATOM 675 O O . PHE A 1 83 ? -42.699 -4.480 23.637 1.00 86.31 83 PHE A O 1
ATOM 682 N N . CYS A 1 84 ? -42.982 -2.377 22.889 1.00 87.06 84 CYS A N 1
ATOM 683 C CA . CYS A 1 84 ? -43.586 -1.853 24.090 1.00 87.06 84 CYS A CA 1
ATOM 684 C C . CYS A 1 84 ? -44.942 -2.511 24.306 1.00 87.06 84 CYS A C 1
ATOM 686 O O . CYS A 1 84 ? -45.834 -2.360 23.475 1.00 87.06 84 CYS A O 1
ATOM 688 N N . GLU A 1 85 ? -45.126 -3.162 25.444 1.00 88.75 85 GLU A N 1
ATOM 689 C CA . GLU A 1 85 ? -46.391 -3.790 25.817 1.00 88.75 85 GLU A CA 1
ATOM 690 C C . GLU A 1 85 ? -47.501 -2.747 26.040 1.00 88.75 85 GLU A C 1
ATOM 692 O O . GLU A 1 85 ? -48.672 -3.026 25.799 1.00 88.75 85 GLU A O 1
ATOM 697 N N . GLY A 1 86 ? -47.140 -1.518 26.429 1.00 89.31 86 GLY A N 1
ATOM 698 C CA . GLY A 1 86 ? -48.095 -0.431 26.654 1.00 89.31 86 GLY A CA 1
ATOM 699 C C . GLY A 1 86 ? -48.517 0.351 25.403 1.00 89.31 86 GLY A C 1
ATOM 700 O O . GLY A 1 86 ? -49.634 0.860 25.358 1.00 89.31 86 GLY A O 1
ATOM 701 N N . CYS A 1 87 ? -47.650 0.504 24.392 1.00 88.81 87 CYS A N 1
ATOM 702 C CA . CYS A 1 87 ? -47.959 1.337 23.211 1.00 88.81 87 CYS A CA 1
ATOM 703 C C . CYS A 1 87 ? -47.567 0.747 21.848 1.00 88.81 87 CYS A C 1
ATOM 705 O O . CYS A 1 87 ? -47.780 1.393 20.821 1.00 88.81 87 CYS A O 1
ATOM 707 N N . GLY A 1 88 ? -46.959 -0.439 21.818 1.00 82.25 88 GLY A N 1
ATOM 708 C CA . GLY A 1 88 ? -46.530 -1.120 20.594 1.00 82.25 88 GLY A CA 1
ATOM 709 C C . GLY A 1 88 ? -45.300 -0.525 19.899 1.00 82.25 88 GLY A C 1
ATOM 710 O O . GLY A 1 88 ? -44.922 -1.006 18.834 1.00 82.25 88 GLY A O 1
ATOM 711 N N . ALA A 1 89 ? -44.660 0.513 20.452 1.00 83.06 89 ALA A N 1
ATOM 712 C CA . ALA A 1 89 ? -43.425 1.065 19.889 1.00 83.06 89 ALA A CA 1
ATOM 713 C C . ALA A 1 89 ? -42.282 0.039 19.934 1.00 83.06 89 ALA A C 1
ATOM 715 O O . ALA A 1 89 ? -42.156 -0.674 20.924 1.00 83.06 89 ALA A O 1
ATOM 716 N N . SER A 1 90 ? -41.432 -0.020 18.903 1.00 81.31 90 SER A N 1
ATOM 717 C CA . SER A 1 90 ? -40.204 -0.827 18.964 1.00 81.31 90 SER A CA 1
ATOM 718 C C . SER A 1 90 ? -39.351 -0.370 20.146 1.00 81.31 90 SER A C 1
ATOM 720 O O . SER A 1 90 ? -39.070 0.821 20.269 1.00 81.31 90 SER A O 1
ATOM 722 N N . LEU A 1 91 ? -38.981 -1.308 21.017 1.00 74.94 91 LEU A N 1
ATOM 723 C CA . LEU A 1 91 ? -37.990 -1.098 22.080 1.00 74.94 91 LEU A CA 1
ATOM 724 C C . LEU A 1 91 ? -36.585 -1.468 21.591 1.00 74.94 91 LEU A C 1
ATOM 726 O O . LEU A 1 91 ? -35.592 -1.058 22.178 1.00 74.94 91 LEU A O 1
ATOM 730 N N . TYR A 1 92 ? -36.512 -2.220 20.489 1.00 67.06 92 TYR A N 1
ATOM 731 C CA . TYR A 1 92 ? -35.301 -2.382 19.702 1.00 67.06 92 TYR A CA 1
ATOM 732 C C . TYR A 1 92 ? -35.006 -1.063 18.985 1.00 67.06 92 TYR A C 1
ATOM 734 O O . TYR A 1 92 ? -35.621 -0.762 17.956 1.00 67.06 92 TYR A O 1
ATOM 742 N N . ASP A 1 93 ? -34.084 -0.280 19.543 1.00 65.44 93 ASP A N 1
ATOM 743 C CA . ASP A 1 93 ? -33.430 0.811 18.829 1.00 65.44 93 ASP A CA 1
ATOM 744 C C . ASP A 1 93 ? -32.107 0.293 18.258 1.00 65.44 93 ASP A C 1
ATOM 746 O O . ASP A 1 93 ? -31.095 0.162 18.948 1.00 65.44 93 ASP A O 1
ATOM 750 N N . GLU A 1 94 ? -32.146 -0.047 16.972 1.00 57.66 94 GLU A N 1
ATOM 751 C CA . GLU A 1 94 ? -31.000 -0.541 16.208 1.00 57.66 94 GLU A CA 1
ATOM 752 C C . GLU A 1 94 ? -29.817 0.436 16.292 1.00 57.66 94 GLU A C 1
ATOM 754 O O . GLU A 1 94 ? -28.665 0.014 16.345 1.00 57.66 94 GLU A O 1
ATOM 759 N N . LYS A 1 95 ? -30.098 1.741 16.408 1.00 58.22 95 LYS A N 1
ATOM 760 C CA . LYS A 1 95 ? -29.085 2.781 16.570 1.00 58.22 95 LYS A CA 1
ATOM 761 C C . LYS A 1 95 ? -28.379 2.683 17.922 1.00 58.22 95 LYS A C 1
ATOM 763 O O . LYS A 1 95 ? -27.158 2.734 17.959 1.00 58.22 95 LYS A O 1
ATOM 768 N N . LYS A 1 96 ? -29.126 2.465 19.007 1.00 64.31 96 LYS A N 1
ATOM 769 C CA . LYS A 1 96 ? -28.577 2.361 20.366 1.00 64.31 96 LYS A CA 1
ATOM 770 C C . LYS A 1 96 ? -27.691 1.125 20.540 1.00 64.31 96 LYS A C 1
ATOM 772 O O . LYS A 1 96 ? -26.605 1.233 21.088 1.00 64.31 96 LYS A O 1
ATOM 777 N N . ILE A 1 97 ? -28.099 -0.025 19.994 1.00 61.16 97 ILE A N 1
ATOM 778 C CA . ILE A 1 97 ? -27.268 -1.244 20.005 1.00 61.16 97 ILE A CA 1
ATOM 779 C C . ILE A 1 97 ? -25.966 -1.012 19.234 1.00 61.16 97 ILE A C 1
ATOM 781 O O . ILE A 1 97 ? -24.892 -1.405 19.685 1.00 61.16 97 ILE A O 1
ATOM 785 N N . LEU A 1 98 ? -26.051 -0.373 18.065 1.00 57.97 98 LEU A N 1
ATOM 786 C CA . LEU A 1 98 ? -24.868 -0.055 17.274 1.00 57.97 98 LEU A CA 1
ATOM 787 C C . LEU A 1 98 ? -23.956 0.943 18.009 1.00 57.97 98 LEU A C 1
ATOM 789 O O . LEU A 1 98 ? -22.739 0.767 17.972 1.00 57.97 98 LEU A O 1
ATOM 793 N N . ASP A 1 99 ? -24.524 1.941 18.691 1.00 64.62 99 ASP A N 1
ATOM 794 C CA . ASP A 1 99 ? -23.793 2.915 19.508 1.00 64.62 99 ASP A CA 1
ATOM 795 C C . ASP A 1 99 ? -23.081 2.218 20.690 1.00 64.62 99 ASP A C 1
ATOM 797 O O . ASP A 1 99 ? -21.872 2.383 20.857 1.00 64.62 99 ASP A O 1
ATOM 801 N N . ASP A 1 100 ? -23.769 1.340 21.429 1.00 64.62 100 ASP A N 1
ATOM 802 C CA . ASP A 1 100 ? -23.211 0.582 22.564 1.00 64.62 100 ASP A CA 1
ATOM 803 C C . ASP A 1 100 ? -22.110 -0.410 22.125 1.00 64.62 100 ASP A C 1
ATOM 805 O O . ASP A 1 100 ? -21.069 -0.569 22.781 1.00 64.62 100 ASP A O 1
ATOM 809 N N . MET A 1 101 ? -22.303 -1.070 20.975 1.00 60.31 101 MET A N 1
ATOM 810 C CA . MET A 1 101 ? -21.288 -1.932 20.358 1.00 60.31 101 MET A CA 1
ATOM 811 C C . MET A 1 101 ? -20.059 -1.132 19.919 1.00 60.31 101 MET A C 1
ATOM 813 O O . MET A 1 101 ? -18.930 -1.620 20.036 1.00 60.31 101 MET A O 1
ATOM 817 N N . ASN A 1 102 ? -20.263 0.083 19.410 1.00 68.00 102 ASN A N 1
ATOM 818 C CA . ASN A 1 102 ? -19.190 0.961 18.971 1.00 68.00 102 ASN A CA 1
ATOM 819 C C . ASN A 1 102 ? -18.361 1.475 20.155 1.00 68.00 102 ASN A C 1
ATOM 821 O O . ASN A 1 102 ? -17.134 1.397 20.110 1.00 68.00 102 ASN A O 1
ATOM 825 N N . ASP A 1 103 ? -19.012 1.890 21.242 1.00 71.62 103 ASP A N 1
ATOM 826 C CA . ASP A 1 103 ? -18.350 2.323 22.479 1.00 71.62 103 ASP A CA 1
ATOM 827 C C . ASP A 1 103 ? -17.519 1.194 23.101 1.00 71.62 103 ASP A C 1
ATOM 829 O O . ASP A 1 103 ? -16.347 1.375 23.453 1.00 71.62 103 ASP A O 1
ATOM 833 N N . SER A 1 104 ? -18.084 -0.015 23.151 1.00 72.25 104 SER A N 1
ATOM 834 C CA . SER A 1 104 ? -17.383 -1.211 23.630 1.00 72.25 104 SER A CA 1
ATOM 835 C C . SER A 1 104 ? -16.161 -1.542 22.766 1.00 72.25 104 SER A C 1
ATOM 837 O O . SER A 1 104 ? -15.082 -1.854 23.280 1.00 72.25 104 SER A O 1
ATOM 839 N N . LEU A 1 105 ? -16.300 -1.436 21.440 1.00 69.06 105 LEU A N 1
ATOM 840 C CA . LEU A 1 105 ? -15.210 -1.671 20.498 1.00 69.06 105 LEU A CA 1
ATOM 841 C C . LEU A 1 105 ? -14.130 -0.587 20.593 1.00 69.06 105 LEU A C 1
ATOM 843 O O . LEU A 1 105 ? -12.942 -0.901 20.516 1.00 69.06 105 LEU A O 1
ATOM 847 N N . GLN A 1 106 ? -14.520 0.678 20.747 1.00 75.44 106 GLN A N 1
ATOM 848 C CA . GLN A 1 106 ? -13.601 1.799 20.927 1.00 75.44 106 GLN A CA 1
ATOM 849 C C . GLN A 1 106 ? -12.784 1.599 22.190 1.00 75.44 106 GLN A C 1
ATOM 851 O O . GLN A 1 106 ? -11.558 1.659 22.133 1.00 75.44 106 GLN A O 1
ATOM 856 N N . LYS A 1 107 ? -13.446 1.285 23.304 1.00 77.75 107 LYS A N 1
ATOM 857 C CA . LYS A 1 107 ? -12.786 1.016 24.577 1.00 77.75 107 LYS A CA 1
ATOM 858 C C . LYS A 1 107 ? -11.788 -0.136 24.462 1.00 77.75 107 LYS A C 1
ATOM 860 O O . LYS A 1 107 ? -10.627 0.039 24.818 1.00 77.75 107 LYS A O 1
ATOM 865 N N . ALA A 1 108 ? -12.183 -1.255 23.853 1.00 72.19 108 ALA A N 1
ATOM 866 C CA . ALA A 1 108 ? -11.291 -2.395 23.638 1.00 72.19 108 ALA A CA 1
ATOM 867 C C . ALA A 1 108 ? -10.069 -2.050 22.758 1.00 72.19 108 ALA A C 1
ATOM 869 O O . ALA A 1 108 ? -8.943 -2.462 23.050 1.00 72.19 108 ALA A O 1
ATOM 870 N N . VAL A 1 109 ? -10.258 -1.276 21.682 1.00 73.94 109 VAL A N 1
ATOM 871 C CA . VAL A 1 109 ? -9.158 -0.821 20.812 1.00 73.94 109 VAL A CA 1
ATOM 872 C C . VAL A 1 109 ? -8.239 0.154 21.550 1.00 73.94 109 VAL A C 1
ATOM 874 O O . VAL A 1 109 ? -7.018 0.033 21.446 1.00 73.94 109 VAL A O 1
ATOM 877 N N . CYS A 1 110 ? -8.798 1.093 22.314 1.00 78.25 110 CYS A N 1
ATOM 878 C CA . CYS A 1 110 ? -8.016 2.073 23.055 1.00 78.25 110 CYS A CA 1
ATOM 879 C C . CYS A 1 110 ? -7.202 1.434 24.183 1.00 78.25 110 CYS A C 1
ATOM 881 O O . CYS A 1 110 ? -6.001 1.692 24.277 1.00 78.25 110 CYS A O 1
ATOM 883 N N . GLU A 1 111 ? -7.817 0.551 24.973 1.00 77.69 111 GLU A N 1
ATOM 884 C CA . GLU A 1 111 ? -7.161 -0.171 26.068 1.00 77.69 111 GLU A CA 1
ATOM 885 C C . GLU A 1 111 ? -6.057 -1.099 25.552 1.00 77.69 111 GLU A C 1
ATOM 887 O O . GLU A 1 111 ? -4.931 -1.063 26.047 1.00 77.69 111 GLU A O 1
ATOM 892 N N . SER A 1 112 ? -6.334 -1.888 24.508 1.00 69.38 112 SER A N 1
ATOM 893 C CA . SER A 1 112 ? -5.354 -2.843 23.966 1.00 69.38 112 SER A CA 1
ATOM 894 C C . SER A 1 112 ? -4.124 -2.184 23.336 1.00 69.38 112 SER A C 1
ATOM 896 O O . SER A 1 112 ? -3.075 -2.819 23.222 1.00 69.38 112 SER A O 1
ATOM 898 N N . MET A 1 113 ? -4.231 -0.922 22.914 1.00 68.31 113 MET A N 1
ATOM 899 C CA . MET A 1 113 ? -3.175 -0.226 22.172 1.00 68.31 113 MET A CA 1
ATOM 900 C C . MET A 1 113 ? -2.613 1.000 22.891 1.00 68.31 113 MET A C 1
ATOM 902 O O . MET A 1 113 ? -1.782 1.705 22.309 1.00 68.31 113 MET A O 1
ATOM 906 N N . ASN A 1 114 ? -3.050 1.251 24.131 1.00 72.88 114 ASN A N 1
ATOM 907 C CA . ASN A 1 114 ? -2.745 2.465 24.886 1.00 72.88 114 ASN A CA 1
ATOM 908 C C . ASN A 1 114 ? -2.931 3.716 24.002 1.00 72.88 114 ASN A C 1
ATOM 910 O O . ASN A 1 114 ? -2.030 4.545 23.812 1.00 72.88 114 ASN A O 1
ATOM 914 N N . ILE A 1 115 ? -4.069 3.752 23.303 1.00 71.12 115 ILE A N 1
ATOM 915 C CA . ILE A 1 115 ? -4.458 4.895 22.487 1.00 71.12 115 ILE A CA 1
ATOM 916 C C . ILE A 1 115 ? -5.139 5.874 23.430 1.00 71.12 115 ILE A C 1
ATOM 918 O O . ILE A 1 115 ? -6.305 5.719 23.775 1.00 71.12 115 ILE A O 1
ATOM 922 N N . ASP A 1 116 ? -4.365 6.864 23.850 1.00 68.31 116 ASP A N 1
ATOM 923 C CA . ASP A 1 116 ? -4.849 8.043 24.556 1.00 68.31 116 ASP A CA 1
ATOM 924 C C . ASP A 1 116 ? -5.793 8.847 23.634 1.00 68.31 116 ASP A C 1
ATOM 926 O O . ASP A 1 116 ? -5.804 8.632 22.414 1.00 68.31 116 ASP A O 1
ATOM 930 N N . ASP A 1 117 ? -6.493 9.854 24.167 1.00 71.81 117 ASP A N 1
ATOM 931 C CA . ASP A 1 117 ? -7.254 10.856 23.389 1.00 71.81 117 ASP A CA 1
ATOM 932 C C . ASP A 1 117 ? -6.353 11.766 22.510 1.00 71.81 117 ASP A C 1
ATOM 934 O O . ASP A 1 117 ? -6.687 12.904 22.188 1.00 71.81 117 ASP A O 1
ATOM 938 N N . GLU A 1 118 ? -5.179 11.272 22.106 1.00 82.50 118 GLU A N 1
ATOM 939 C CA . GLU A 1 118 ? -4.269 11.922 21.177 1.00 82.50 118 GLU A CA 1
ATOM 940 C C . GLU A 1 118 ? -4.949 12.127 19.814 1.00 82.50 118 GLU A C 1
ATOM 942 O O . GLU A 1 118 ? -5.509 11.211 19.199 1.00 82.50 118 GLU A O 1
ATOM 947 N N . GLU A 1 119 ? -4.825 13.346 19.296 1.00 89.94 119 GLU A N 1
ATOM 948 C CA . GLU A 1 119 ? -5.289 13.711 17.964 1.00 89.94 119 GLU A CA 1
ATOM 949 C C . GLU A 1 119 ? -4.114 13.913 17.011 1.00 89.94 119 GLU A C 1
ATOM 951 O O . GLU A 1 119 ? -3.058 14.438 17.377 1.00 89.94 119 GLU A O 1
ATOM 956 N N . ILE A 1 120 ? -4.311 13.528 15.752 1.00 90.56 120 ILE A N 1
ATOM 957 C CA . ILE A 1 120 ? -3.375 13.800 14.662 1.00 90.56 120 ILE A CA 1
ATOM 958 C C . ILE A 1 120 ? -4.080 14.650 13.629 1.00 90.56 120 ILE A C 1
ATOM 960 O O . ILE A 1 120 ? -5.078 14.232 13.044 1.00 90.56 120 ILE A O 1
ATOM 964 N N . ASP A 1 121 ? -3.537 15.845 13.396 1.00 89.94 121 ASP A N 1
ATOM 965 C CA . ASP A 1 121 ? -4.141 16.852 12.526 1.00 89.94 121 ASP A CA 1
ATOM 966 C C . ASP A 1 121 ? -5.633 17.098 12.859 1.00 89.94 121 ASP A C 1
ATOM 968 O O . ASP A 1 121 ? -6.423 17.337 11.949 1.00 89.94 121 ASP A O 1
ATOM 972 N N . GLY A 1 122 ? -6.045 17.012 14.129 1.00 88.81 122 GLY A N 1
ATOM 973 C CA . GLY A 1 122 ? -7.444 17.170 14.562 1.00 88.81 122 GLY A CA 1
ATOM 974 C C . GLY A 1 122 ? -8.345 15.949 14.335 1.00 88.81 122 GLY A C 1
ATOM 975 O O . GLY A 1 122 ? -9.561 16.085 14.351 1.00 88.81 122 GLY A O 1
ATOM 976 N N . VAL A 1 123 ? -7.775 14.768 14.068 1.00 91.44 123 VAL A N 1
ATOM 977 C CA . VAL A 1 123 ? -8.508 13.494 14.010 1.00 91.44 123 VAL A CA 1
ATOM 978 C C . VAL A 1 123 ? -8.110 12.633 15.198 1.00 91.44 123 VAL A C 1
ATOM 980 O O . VAL A 1 123 ? -6.922 12.368 15.398 1.00 91.44 123 VAL A O 1
ATOM 983 N N . LYS A 1 124 ? -9.101 12.134 15.943 1.00 90.31 124 LYS A N 1
ATOM 984 C CA . LYS A 1 124 ? -8.874 11.210 17.061 1.00 90.31 124 LYS A CA 1
ATOM 985 C C . LYS A 1 124 ? -8.189 9.923 16.598 1.00 90.31 124 LYS A C 1
ATOM 987 O O . LYS A 1 124 ? -8.587 9.306 15.605 1.00 90.31 124 LYS A O 1
ATOM 992 N N . MET A 1 125 ? -7.176 9.483 17.343 1.00 89.31 125 MET A N 1
ATOM 993 C CA . MET A 1 125 ? -6.337 8.345 16.959 1.00 89.31 125 MET A CA 1
ATOM 994 C C . MET A 1 125 ? -7.117 7.036 16.763 1.00 89.31 125 MET A C 1
ATOM 996 O O . MET A 1 125 ? -6.819 6.279 15.837 1.00 89.31 125 MET A O 1
ATOM 1000 N N . TYR A 1 126 ? -8.141 6.763 17.575 1.00 86.69 126 TYR A N 1
ATOM 1001 C CA . TYR A 1 126 ? -8.929 5.531 17.442 1.00 86.69 126 TYR A CA 1
ATOM 1002 C C . TYR A 1 126 ? -9.683 5.459 16.096 1.00 86.69 126 TYR A C 1
ATOM 1004 O O . TYR A 1 126 ? -9.769 4.388 15.493 1.00 86.69 126 TYR A O 1
ATOM 1012 N N . LYS A 1 127 ? -10.130 6.599 15.539 1.00 90.00 127 LYS A N 1
ATOM 1013 C CA . LYS A 1 127 ? -10.734 6.654 14.193 1.00 90.00 127 LYS A CA 1
ATOM 1014 C C . LYS A 1 127 ? -9.714 6.267 13.115 1.00 90.00 127 LYS A C 1
ATOM 1016 O O . LYS A 1 127 ? -10.040 5.554 12.163 1.00 90.00 127 LYS A O 1
ATOM 1021 N N . LEU A 1 128 ? -8.450 6.667 13.287 1.00 92.62 128 LEU A N 1
ATOM 1022 C CA . LEU A 1 128 ? -7.354 6.221 12.419 1.00 92.62 128 LEU A CA 1
ATOM 1023 C C . LEU A 1 128 ? -7.079 4.723 12.589 1.00 92.62 128 LEU A C 1
ATOM 1025 O O . LEU A 1 128 ? -6.827 4.052 11.591 1.00 92.62 128 LEU A O 1
ATOM 1029 N N . ALA A 1 129 ? -7.171 4.174 13.803 1.00 90.94 129 ALA A N 1
ATOM 1030 C CA . ALA A 1 129 ? -7.016 2.738 14.042 1.00 90.94 129 ALA A CA 1
ATOM 1031 C C . ALA A 1 129 ? -8.069 1.913 13.279 1.00 90.94 129 ALA A C 1
ATOM 1033 O O . ALA A 1 129 ? -7.705 0.960 12.580 1.00 90.94 129 ALA A O 1
ATOM 1034 N N . TYR A 1 130 ? -9.338 2.339 13.301 1.00 89.12 130 TYR A N 1
ATOM 1035 C CA . TYR A 1 130 ? -10.404 1.717 12.505 1.00 89.12 130 TYR A CA 1
ATOM 1036 C C . TYR A 1 130 ? -10.143 1.775 11.003 1.00 89.12 130 TYR A C 1
ATOM 1038 O O . TYR A 1 130 ? -10.337 0.784 10.297 1.00 89.12 130 TYR A O 1
ATOM 1046 N N . PHE A 1 131 ? -9.646 2.908 10.508 1.00 92.81 131 PHE A N 1
ATOM 1047 C CA . PHE A 1 131 ? -9.267 3.040 9.105 1.00 92.81 131 PHE A CA 1
ATOM 1048 C C . PHE A 1 131 ? -8.062 2.154 8.741 1.00 92.81 131 PHE A C 1
ATOM 1050 O O . PHE A 1 131 ? -8.005 1.549 7.673 1.00 92.81 131 PHE A O 1
ATOM 1057 N N . VAL A 1 132 ? -7.059 2.053 9.607 1.00 92.50 132 VAL A N 1
ATOM 1058 C CA . VAL A 1 132 ? -5.839 1.280 9.343 1.00 92.50 132 VAL A CA 1
ATOM 1059 C C . VAL A 1 132 ? -6.134 -0.216 9.263 1.00 92.50 132 VAL A C 1
ATOM 1061 O O . VAL A 1 132 ? -5.663 -0.867 8.316 1.00 92.50 132 VAL A O 1
ATOM 1064 N N . ARG A 1 133 ? -6.918 -0.717 10.230 1.00 87.38 133 ARG A N 1
ATOM 1065 C CA . ARG A 1 133 ? -7.426 -2.088 10.424 1.00 87.38 133 ARG A CA 1
ATOM 1066 C C . ARG A 1 133 ? -6.372 -3.194 10.552 1.00 87.38 133 ARG A C 1
ATOM 1068 O O . ARG A 1 133 ? -6.369 -3.938 11.521 1.00 87.38 133 ARG A O 1
ATOM 1075 N N . ASN A 1 134 ? -5.468 -3.311 9.587 1.00 87.25 134 ASN A N 1
ATOM 1076 C CA . ASN A 1 134 ? -4.411 -4.317 9.573 1.00 87.25 134 ASN A CA 1
ATOM 1077 C C . ASN A 1 134 ? -3.095 -3.712 10.066 1.00 87.25 134 ASN A C 1
ATOM 1079 O O . ASN A 1 134 ? -2.722 -2.616 9.641 1.00 87.25 134 ASN A O 1
ATOM 1083 N N . ASN A 1 135 ? -2.371 -4.462 10.904 1.00 87.94 135 ASN A N 1
ATOM 1084 C CA . ASN A 1 135 ? -1.100 -4.042 11.502 1.00 87.94 135 ASN A CA 1
ATOM 1085 C C . ASN A 1 135 ? -1.210 -2.690 12.239 1.00 87.94 135 ASN A C 1
ATOM 1087 O O . ASN A 1 135 ? -0.382 -1.794 12.071 1.00 87.94 135 ASN A O 1
ATOM 1091 N N . ILE A 1 136 ? -2.287 -2.527 13.016 1.00 89.81 136 ILE A N 1
ATOM 1092 C CA . ILE A 1 136 ? -2.612 -1.271 13.698 1.00 89.81 136 ILE A CA 1
ATOM 1093 C C . ILE A 1 136 ? -1.465 -0.789 14.598 1.00 89.81 136 ILE A C 1
ATOM 1095 O O . ILE A 1 136 ? -1.081 0.369 14.420 1.00 89.81 136 ILE A O 1
ATOM 1099 N N . PRO A 1 137 ? -0.845 -1.622 15.469 1.00 89.00 137 PRO A N 1
ATOM 1100 C CA . PRO A 1 137 ? 0.224 -1.150 16.349 1.00 89.00 137 PRO A CA 1
ATOM 1101 C C . PRO A 1 137 ? 1.357 -0.474 15.575 1.00 89.00 137 PRO A C 1
ATOM 1103 O O . PRO A 1 137 ? 1.749 0.641 15.902 1.00 89.00 137 PRO A O 1
ATOM 1106 N N . TYR A 1 138 ? 1.808 -1.079 14.470 1.00 92.50 138 TYR A N 1
ATOM 1107 C CA . TYR A 1 138 ? 2.850 -0.507 13.619 1.00 92.50 138 TYR A CA 1
ATOM 1108 C C . TYR A 1 138 ? 2.489 0.893 13.106 1.00 92.50 138 TYR A C 1
ATOM 1110 O O . TYR A 1 138 ? 3.257 1.842 13.285 1.00 92.50 138 TYR A O 1
ATOM 1118 N N . TYR A 1 139 ? 1.326 1.037 12.464 1.00 94.12 139 TYR A N 1
ATOM 1119 C CA . TYR A 1 139 ? 0.951 2.308 11.842 1.00 94.12 139 TYR A CA 1
ATOM 1120 C C . TYR A 1 139 ? 0.648 3.378 12.883 1.00 94.12 139 TYR A C 1
ATOM 1122 O O . TYR A 1 139 ? 1.116 4.502 12.730 1.00 94.12 139 TYR A O 1
ATOM 1130 N N . ILE A 1 140 ? -0.061 3.034 13.958 1.00 92.12 140 ILE A N 1
ATOM 1131 C CA . ILE A 1 140 ? -0.393 3.981 15.023 1.00 92.12 140 ILE A CA 1
ATOM 1132 C C . ILE A 1 140 ? 0.870 4.466 15.736 1.00 92.12 140 ILE A C 1
ATOM 1134 O O . ILE A 1 140 ? 1.018 5.670 15.937 1.00 92.12 140 ILE A O 1
ATOM 1138 N N . THR A 1 141 ? 1.847 3.596 16.018 1.00 91.25 141 THR A N 1
ATOM 1139 C CA . THR A 1 141 ? 3.146 4.034 16.556 1.00 91.25 141 THR A CA 1
ATOM 1140 C C . THR A 1 141 ? 3.861 4.996 15.603 1.00 91.25 141 THR A C 1
ATOM 1142 O O . THR A 1 141 ? 4.393 6.018 16.045 1.00 91.25 141 THR A O 1
ATOM 1145 N N . MET A 1 142 ? 3.861 4.722 14.292 1.00 93.75 142 MET A N 1
ATOM 1146 C CA . MET A 1 142 ? 4.454 5.642 13.314 1.00 93.75 142 MET A CA 1
ATOM 1147 C C . MET A 1 142 ? 3.704 6.976 13.257 1.00 93.75 142 MET A C 1
ATOM 1149 O O . MET A 1 142 ? 4.337 8.030 13.223 1.00 93.75 142 MET A O 1
ATOM 1153 N N . PHE A 1 143 ? 2.373 6.950 13.302 1.00 94.31 143 PHE A N 1
ATOM 1154 C CA . PHE A 1 143 ? 1.539 8.148 13.281 1.00 94.31 143 PHE A CA 1
ATOM 1155 C C . PHE A 1 143 ? 1.785 9.011 14.528 1.00 94.31 143 PHE A C 1
ATOM 1157 O O . PHE A 1 143 ? 2.082 10.200 14.385 1.00 94.31 143 PHE A O 1
ATOM 1164 N N . LYS A 1 144 ? 1.798 8.406 15.728 1.00 91.44 144 LYS A N 1
ATOM 1165 C CA . LYS A 1 144 ? 2.181 9.073 16.988 1.00 91.44 144 LYS A CA 1
ATOM 1166 C C . LYS A 1 144 ? 3.564 9.717 16.871 1.00 91.44 144 LYS A C 1
ATOM 1168 O O . LYS A 1 144 ? 3.745 10.876 17.240 1.00 91.44 144 LYS A O 1
ATOM 1173 N N . ARG A 1 145 ? 4.547 9.005 16.307 1.00 92.25 145 ARG A N 1
ATOM 1174 C CA . ARG A 1 145 ? 5.907 9.531 16.108 1.00 92.25 145 ARG A CA 1
ATOM 1175 C C . ARG A 1 145 ? 5.930 10.753 15.189 1.00 92.25 145 ARG A C 1
ATOM 1177 O O . ARG A 1 145 ? 6.644 11.710 15.492 1.00 92.25 145 ARG A O 1
ATOM 1184 N N . PHE A 1 146 ? 5.177 10.741 14.090 1.00 94.31 146 PHE A N 1
ATOM 1185 C CA . PHE A 1 146 ? 5.092 11.890 13.181 1.00 94.31 146 PHE A CA 1
ATOM 1186 C C . PHE A 1 146 ? 4.482 13.110 13.866 1.00 94.31 146 PHE A C 1
ATOM 1188 O O . PHE A 1 146 ? 4.997 14.212 13.694 1.00 94.31 146 PHE A O 1
ATOM 1195 N N . ASN A 1 147 ? 3.449 12.899 14.683 1.00 90.38 147 ASN A N 1
ATOM 1196 C CA . ASN A 1 147 ? 2.794 13.962 15.439 1.00 90.38 147 ASN A CA 1
ATOM 1197 C C . ASN A 1 147 ? 3.720 14.553 16.516 1.00 90.38 147 ASN A C 1
ATOM 1199 O O . ASN A 1 147 ? 3.917 15.760 16.571 1.00 90.38 147 ASN A O 1
ATOM 1203 N N . LYS A 1 148 ? 4.369 13.694 17.318 1.00 90.81 148 LYS A N 1
ATOM 1204 C CA . LYS A 1 148 ? 5.236 14.112 18.436 1.00 90.81 148 LYS A CA 1
ATOM 1205 C C . LYS A 1 148 ? 6.543 14.762 17.987 1.00 90.81 148 LYS A C 1
ATOM 1207 O O . LYS A 1 148 ? 7.027 15.680 18.634 1.00 90.81 148 LYS A O 1
ATOM 1212 N N . THR A 1 149 ? 7.155 14.263 16.911 1.00 92.12 149 THR A N 1
ATOM 1213 C CA . THR A 1 149 ? 8.504 14.702 16.500 1.00 92.12 149 THR A CA 1
ATOM 1214 C C . THR A 1 149 ? 8.513 15.678 15.327 1.00 92.12 149 THR A C 1
ATOM 1216 O O . THR A 1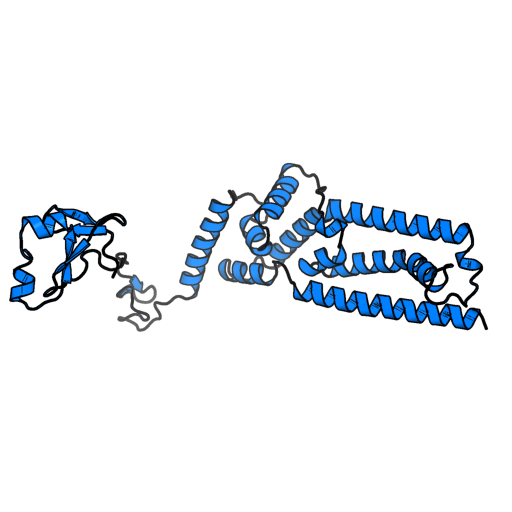 149 ? 9.565 16.235 15.022 1.00 92.12 149 THR A O 1
ATOM 1219 N N . GLY A 1 150 ? 7.404 15.810 14.592 1.00 89.75 150 GLY A N 1
ATOM 1220 C CA . GLY A 1 150 ? 7.333 16.553 13.328 1.00 89.75 150 GLY A CA 1
ATOM 1221 C C . GLY A 1 150 ? 8.142 15.942 12.171 1.00 89.75 150 GLY A C 1
ATOM 1222 O O . GLY A 1 150 ? 8.043 16.397 11.028 1.00 89.75 150 GLY A O 1
ATOM 1223 N N . LYS A 1 151 ? 8.940 14.893 12.421 1.00 92.56 151 LYS A N 1
ATOM 1224 C CA . LYS A 1 151 ? 9.737 14.213 11.394 1.00 92.56 151 LYS A CA 1
ATOM 1225 C C . LYS A 1 151 ? 8.818 13.391 10.495 1.00 92.56 151 LYS A C 1
ATOM 1227 O O . LYS A 1 151 ? 7.963 12.664 10.980 1.00 92.56 151 LYS A O 1
ATOM 1232 N N . LYS A 1 152 ? 9.038 13.456 9.180 1.00 93.38 152 LYS A N 1
ATOM 1233 C CA . LYS A 1 152 ? 8.230 12.747 8.161 1.00 93.38 152 LYS A CA 1
ATOM 1234 C C . LYS A 1 152 ? 8.833 11.413 7.713 1.00 93.38 152 LYS A C 1
A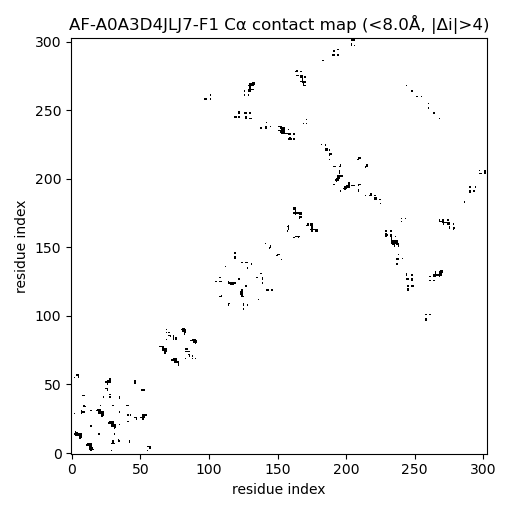TOM 1236 O O . LYS A 1 152 ? 8.239 10.701 6.913 1.00 93.38 152 LYS A O 1
ATOM 1241 N N . ILE A 1 153 ? 10.036 11.103 8.191 1.00 94.19 153 ILE A N 1
ATOM 1242 C CA . ILE A 1 153 ? 10.835 9.980 7.708 1.00 94.19 153 ILE A CA 1
ATOM 1243 C C . ILE A 1 153 ? 10.595 8.753 8.585 1.00 94.19 153 ILE A C 1
ATOM 1245 O O . ILE A 1 153 ? 10.793 8.791 9.801 1.00 94.19 153 ILE A O 1
ATOM 1249 N N . SER A 1 154 ? 10.212 7.653 7.946 1.00 95.94 154 SER A N 1
ATOM 1250 C CA . SER A 1 154 ? 10.157 6.315 8.527 1.00 95.94 154 SER A CA 1
ATOM 1251 C C . SER A 1 154 ? 10.281 5.289 7.407 1.00 95.94 154 SER A C 1
ATOM 1253 O O . SER A 1 154 ? 9.512 5.328 6.449 1.00 95.94 154 SER A O 1
ATOM 1255 N N . PHE A 1 155 ? 11.249 4.382 7.519 1.00 97.00 155 PHE A N 1
ATOM 1256 C CA . PHE A 1 155 ? 11.513 3.394 6.482 1.00 97.00 155 PHE A CA 1
ATOM 1257 C C . PHE A 1 155 ? 10.434 2.300 6.460 1.00 97.00 155 PHE A C 1
ATOM 1259 O O . PHE A 1 155 ? 10.203 1.613 7.457 1.00 97.00 155 PHE A O 1
ATOM 1266 N N . ASN A 1 156 ? 9.786 2.125 5.309 1.00 97.69 156 ASN A N 1
ATOM 1267 C CA . ASN A 1 156 ? 8.818 1.065 5.055 1.00 97.69 156 ASN A CA 1
ATOM 1268 C C . ASN A 1 156 ? 9.414 0.014 4.107 1.00 97.69 156 ASN A C 1
ATOM 1270 O O . ASN A 1 156 ? 9.509 0.228 2.899 1.00 97.69 156 ASN A O 1
ATOM 1274 N N . PHE A 1 157 ? 9.785 -1.140 4.664 1.00 97.06 157 PHE A N 1
ATOM 1275 C CA . PHE A 1 157 ? 10.451 -2.213 3.922 1.00 97.06 157 PHE A CA 1
ATOM 1276 C C . PHE A 1 157 ? 9.591 -2.807 2.794 1.00 97.06 157 PHE A C 1
ATOM 1278 O O . PHE A 1 157 ? 10.099 -3.076 1.708 1.00 97.06 157 PHE A O 1
ATOM 1285 N N . LEU A 1 158 ? 8.279 -2.958 3.009 1.00 96.12 158 LEU A N 1
ATOM 1286 C CA . LEU A 1 158 ? 7.376 -3.473 1.974 1.00 96.12 158 LEU A CA 1
ATOM 1287 C C . LEU A 1 158 ? 7.271 -2.507 0.791 1.00 96.12 158 LEU A C 1
ATOM 1289 O O . LEU A 1 158 ? 7.318 -2.939 -0.356 1.00 96.12 158 LEU A O 1
ATOM 1293 N N . CYS A 1 159 ? 7.180 -1.204 1.065 1.00 98.06 159 CYS A N 1
ATOM 1294 C CA . CYS A 1 159 ? 7.173 -0.186 0.021 1.00 98.06 159 CYS A CA 1
ATOM 1295 C C . CYS A 1 159 ? 8.521 -0.111 -0.709 1.00 98.06 159 CYS A C 1
ATOM 1297 O O . CYS A 1 159 ? 8.530 0.115 -1.908 1.00 98.06 159 CYS A O 1
ATOM 1299 N N . PHE A 1 160 ? 9.651 -0.353 -0.035 1.00 98.50 160 PHE A N 1
ATOM 1300 C CA . PHE A 1 160 ? 10.959 -0.411 -0.698 1.00 98.50 160 PHE A CA 1
ATOM 1301 C C . PHE A 1 160 ? 11.019 -1.514 -1.763 1.00 98.50 160 PHE A C 1
ATOM 1303 O O . PHE A 1 160 ? 11.418 -1.254 -2.898 1.00 98.50 160 PHE A O 1
ATOM 1310 N N . LEU A 1 161 ? 10.596 -2.733 -1.420 1.00 98.00 161 LEU A N 1
ATOM 1311 C CA . LEU A 1 161 ? 10.596 -3.845 -2.372 1.00 98.00 161 LEU A CA 1
ATOM 1312 C C . LEU A 1 161 ? 9.535 -3.648 -3.462 1.00 98.00 161 LEU A C 1
ATOM 1314 O O . LEU A 1 161 ? 9.829 -3.801 -4.652 1.00 98.00 161 LEU A O 1
ATOM 1318 N N . PHE A 1 162 ? 8.329 -3.249 -3.048 1.00 97.94 162 PHE A N 1
ATOM 1319 C CA . PHE A 1 162 ? 7.111 -3.294 -3.851 1.00 97.94 162 PHE A CA 1
ATOM 1320 C C . PHE A 1 162 ? 6.276 -1.996 -3.725 1.00 97.94 162 PHE A C 1
ATOM 1322 O O . PHE A 1 162 ? 5.188 -2.025 -3.138 1.00 97.94 162 PHE A O 1
ATOM 1329 N N . PRO A 1 163 ? 6.728 -0.844 -4.272 1.00 9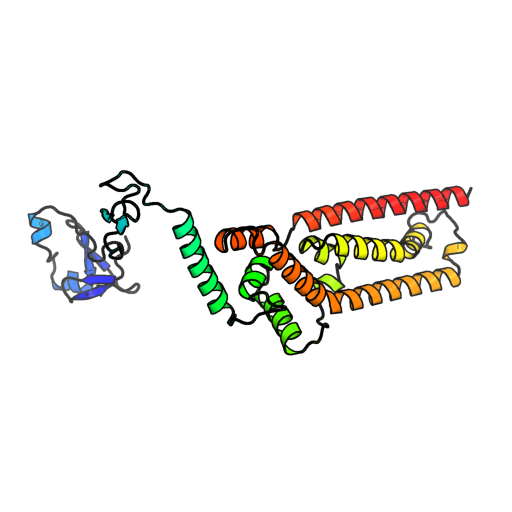8.25 163 PRO A N 1
ATOM 1330 C CA . PRO A 1 163 ? 6.073 0.447 -4.036 1.00 98.25 163 PRO A CA 1
ATOM 1331 C C . PRO A 1 163 ? 4.605 0.494 -4.476 1.00 98.25 163 PRO A C 1
ATOM 1333 O O . PRO A 1 163 ? 3.716 0.739 -3.659 1.00 98.25 163 PRO A O 1
ATOM 1336 N N . TYR A 1 164 ? 4.322 0.226 -5.753 1.00 98.31 164 TYR A N 1
ATOM 1337 C CA . TYR A 1 164 ? 2.965 0.347 -6.297 1.00 98.31 164 TYR A CA 1
ATOM 1338 C C . TYR A 1 164 ? 2.010 -0.711 -5.732 1.00 98.31 164 TYR A C 1
ATOM 1340 O O . TYR A 1 164 ? 0.836 -0.413 -5.529 1.00 98.31 164 TYR A O 1
ATOM 1348 N N . TYR A 1 165 ? 2.511 -1.892 -5.359 1.00 98.19 165 TYR A N 1
ATOM 1349 C CA . TYR A 1 165 ? 1.741 -2.903 -4.628 1.00 98.19 165 TYR A CA 1
ATOM 1350 C C . TYR A 1 165 ? 1.376 -2.466 -3.214 1.00 98.19 165 TYR A C 1
ATOM 1352 O O . TYR A 1 165 ? 0.228 -2.625 -2.797 1.00 98.19 165 TYR A O 1
ATOM 1360 N N . TYR A 1 166 ? 2.330 -1.888 -2.478 1.00 98.00 166 TYR A N 1
ATOM 1361 C CA . TYR A 1 166 ? 2.069 -1.323 -1.159 1.00 98.00 166 TYR A CA 1
ATOM 1362 C C . TYR A 1 166 ? 0.978 -0.246 -1.242 1.00 98.00 166 TYR A C 1
ATOM 1364 O O . TYR A 1 166 ? -0.012 -0.302 -0.506 1.00 98.00 166 TYR A O 1
ATOM 1372 N N . PHE A 1 167 ? 1.111 0.703 -2.177 1.00 98.50 167 PHE A N 1
ATOM 1373 C CA . PHE A 1 167 ? 0.125 1.769 -2.354 1.00 98.50 167 PHE A CA 1
ATOM 1374 C C . PHE A 1 167 ? -1.244 1.233 -2.792 1.00 98.50 167 PHE A C 1
ATOM 1376 O O . PHE A 1 167 ? -2.255 1.636 -2.212 1.00 98.50 167 PHE A O 1
ATOM 1383 N N . ALA A 1 168 ? -1.301 0.298 -3.744 1.00 98.19 168 ALA A N 1
ATOM 1384 C CA . ALA A 1 168 ? -2.549 -0.318 -4.197 1.00 98.19 168 ALA A CA 1
ATOM 1385 C C . ALA A 1 168 ? -3.244 -1.085 -3.064 1.00 98.19 168 ALA A C 1
ATOM 1387 O O . ALA A 1 168 ? -4.438 -0.898 -2.821 1.00 98.19 168 ALA A O 1
ATOM 1388 N N . GLY A 1 169 ? -2.481 -1.876 -2.303 1.00 96.25 169 GLY A N 1
ATOM 1389 C CA . GLY A 1 169 ? -2.976 -2.611 -1.145 1.00 96.25 169 GLY A CA 1
ATOM 1390 C C . GLY A 1 169 ? -3.560 -1.694 -0.072 1.00 96.25 169 GLY A C 1
ATOM 1391 O O . GLY A 1 169 ? -4.571 -2.034 0.535 1.00 96.25 169 GLY A O 1
ATOM 1392 N N . ARG A 1 170 ? -2.994 -0.498 0.126 1.00 96.31 170 ARG A N 1
ATOM 1393 C CA . ARG A 1 170 ? -3.523 0.531 1.044 1.00 96.31 170 ARG A CA 1
ATOM 1394 C C . ARG A 1 170 ? -4.534 1.480 0.395 1.00 96.31 170 ARG A C 1
ATOM 1396 O O . ARG A 1 170 ? -4.871 2.500 0.993 1.00 96.31 170 ARG A O 1
ATOM 1403 N N . LYS A 1 171 ? -5.033 1.139 -0.801 1.00 96.31 171 LYS A N 1
ATOM 1404 C CA . LYS A 1 171 ? -6.045 1.888 -1.570 1.00 96.31 171 LYS A CA 1
ATOM 1405 C C . LYS A 1 171 ? -5.613 3.311 -1.952 1.00 96.31 171 LYS A C 1
ATOM 1407 O O . LYS A 1 171 ? -6.440 4.165 -2.258 1.00 96.31 171 LYS A O 1
ATOM 1412 N N . MET A 1 172 ? -4.307 3.568 -1.982 1.00 97.62 172 MET A N 1
ATOM 1413 C CA . MET A 1 172 ? -3.708 4.820 -2.442 1.00 97.62 172 MET A CA 1
ATOM 1414 C C . MET A 1 172 ? -3.455 4.757 -3.956 1.00 97.62 172 MET A C 1
ATOM 1416 O O . MET A 1 172 ? -2.315 4.841 -4.409 1.00 97.62 172 MET A O 1
ATOM 1420 N N . TYR A 1 173 ? -4.519 4.590 -4.750 1.00 97.44 173 TYR A N 1
ATOM 1421 C CA . TYR A 1 173 ? -4.415 4.263 -6.182 1.00 97.44 173 TYR A CA 1
ATOM 1422 C C . TYR A 1 173 ? -3.643 5.300 -7.011 1.00 97.44 173 TYR A C 1
ATOM 1424 O O . TYR A 1 173 ? -2.915 4.922 -7.921 1.00 97.44 173 TYR A O 1
ATOM 1432 N N . GLY A 1 174 ? -3.723 6.590 -6.663 1.00 97.56 174 GLY A N 1
A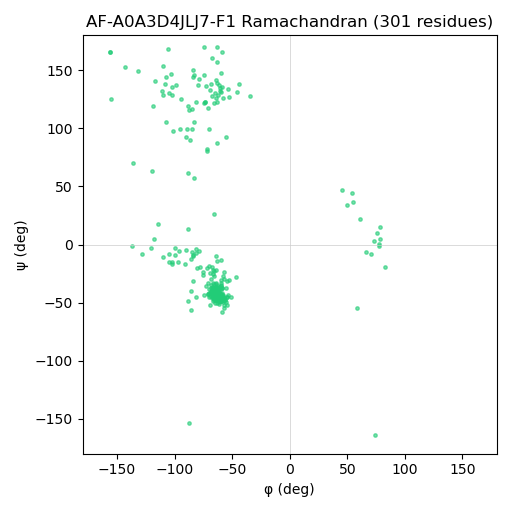TOM 1433 C CA . GLY A 1 174 ? -2.925 7.629 -7.328 1.00 97.56 174 GLY A CA 1
ATOM 1434 C C . GLY A 1 174 ? -1.415 7.445 -7.126 1.00 97.56 174 GLY A C 1
ATOM 1435 O O . GLY A 1 174 ? -0.647 7.534 -8.079 1.00 97.56 174 GLY A O 1
ATOM 1436 N N . TRP A 1 175 ? -0.984 7.109 -5.905 1.00 98.00 175 TRP A N 1
ATOM 1437 C CA . TRP A 1 175 ? 0.422 6.807 -5.610 1.00 98.00 175 TRP A CA 1
ATOM 1438 C C . TRP A 1 175 ? 0.865 5.471 -6.210 1.00 98.00 175 TRP A C 1
ATOM 1440 O O . TRP A 1 175 ? 2.013 5.344 -6.640 1.00 98.00 175 TRP A O 1
ATOM 1450 N N . ALA A 1 176 ? -0.042 4.493 -6.283 1.00 98.50 176 ALA A N 1
ATOM 1451 C CA . ALA A 1 176 ? 0.210 3.232 -6.970 1.00 98.50 176 ALA A CA 1
ATOM 1452 C C . ALA A 1 176 ? 0.482 3.468 -8.461 1.00 98.50 176 ALA A C 1
ATOM 1454 O O . ALA A 1 176 ? 1.531 3.070 -8.952 1.00 98.50 176 ALA A O 1
ATOM 1455 N N . ALA A 1 177 ? -0.394 4.205 -9.150 1.00 98.44 177 ALA A N 1
ATOM 1456 C CA . ALA A 1 177 ? -0.229 4.534 -10.563 1.00 98.44 177 ALA A CA 1
ATOM 1457 C C . ALA A 1 177 ? 1.047 5.352 -10.826 1.00 98.44 177 ALA A C 1
ATOM 1459 O O . ALA A 1 177 ? 1.805 5.030 -11.737 1.00 98.44 177 ALA A O 1
ATOM 1460 N N . ALA A 1 178 ? 1.327 6.369 -10.003 1.00 98.38 178 ALA A N 1
ATOM 1461 C CA . ALA A 1 178 ? 2.522 7.198 -10.157 1.00 98.38 178 ALA A CA 1
ATOM 1462 C C . ALA A 1 178 ? 3.819 6.391 -9.980 1.00 98.38 178 ALA A C 1
ATOM 1464 O O . ALA A 1 178 ? 4.727 6.483 -10.803 1.00 98.38 178 ALA A O 1
ATOM 1465 N N . SER A 1 179 ? 3.906 5.572 -8.927 1.00 98.31 179 SER A N 1
ATOM 1466 C CA . SER A 1 179 ? 5.092 4.738 -8.693 1.00 98.31 179 SER A CA 1
ATOM 1467 C C . SER A 1 179 ? 5.245 3.624 -9.730 1.00 98.31 179 SER A C 1
ATOM 1469 O O . SER A 1 179 ? 6.371 3.335 -10.129 1.00 98.31 179 SER A O 1
ATOM 1471 N N . PHE A 1 180 ? 4.139 3.054 -10.216 1.00 98.62 180 PHE A N 1
ATOM 1472 C CA . PHE A 1 180 ? 4.140 2.093 -11.318 1.00 98.62 180 PHE A CA 1
ATOM 1473 C C . PHE A 1 180 ? 4.681 2.718 -12.610 1.00 98.62 180 PHE A C 1
ATOM 1475 O O . PHE A 1 180 ? 5.579 2.154 -13.231 1.00 98.62 1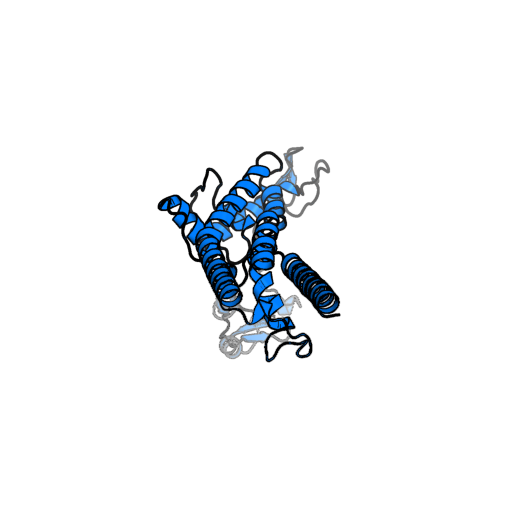80 PHE A O 1
ATOM 1482 N N . ALA A 1 181 ? 4.206 3.912 -12.977 1.00 98.44 181 ALA A N 1
ATOM 1483 C CA . ALA A 1 181 ? 4.652 4.616 -14.178 1.00 98.44 181 ALA A CA 1
ATOM 1484 C C . ALA A 1 181 ? 6.149 4.960 -14.133 1.00 98.44 181 ALA A C 1
ATOM 1486 O O . ALA A 1 181 ? 6.865 4.696 -15.095 1.00 98.44 181 ALA A O 1
ATOM 1487 N N . VAL A 1 182 ? 6.641 5.493 -13.006 1.00 98.56 182 VAL A N 1
ATOM 1488 C CA . VAL A 1 182 ? 8.068 5.826 -12.840 1.00 98.56 182 VAL A CA 1
ATOM 1489 C C . VAL A 1 182 ? 8.946 4.579 -12.957 1.00 98.56 182 VAL A C 1
ATOM 1491 O O . VAL A 1 182 ? 9.944 4.603 -13.672 1.00 98.56 182 VAL A O 1
ATOM 1494 N N . ILE A 1 183 ? 8.575 3.480 -12.291 1.00 98.31 183 ILE A N 1
ATOM 1495 C CA . ILE A 1 183 ? 9.365 2.239 -12.319 1.00 98.31 183 ILE A CA 1
ATOM 1496 C C . ILE A 1 183 ? 9.335 1.590 -13.705 1.00 98.31 183 ILE A C 1
ATOM 1498 O O . ILE A 1 183 ? 10.375 1.144 -14.178 1.00 98.31 183 ILE A O 1
ATOM 1502 N N . THR A 1 184 ? 8.181 1.591 -14.374 1.00 97.94 184 THR A N 1
ATOM 1503 C CA . THR A 1 184 ? 8.039 1.063 -15.741 1.00 97.94 184 THR A CA 1
ATOM 1504 C C . THR A 1 184 ? 8.858 1.876 -16.742 1.00 97.94 184 THR A C 1
ATOM 1506 O O . THR A 1 184 ? 9.494 1.319 -17.627 1.00 97.94 184 THR A O 1
ATOM 1509 N N . LEU A 1 185 ? 8.891 3.203 -16.601 1.00 97.75 185 LEU A N 1
ATOM 1510 C CA . LEU A 1 185 ? 9.695 4.054 -17.477 1.00 97.75 185 LEU A CA 1
ATOM 1511 C C . LEU A 1 185 ? 11.198 3.805 -17.284 1.00 97.75 185 LEU A C 1
ATOM 1513 O O . LEU A 1 185 ? 11.940 3.695 -18.258 1.00 97.75 185 LEU A O 1
ATOM 1517 N N . LEU A 1 186 ? 11.649 3.691 -16.033 1.00 97.94 186 LEU A N 1
ATOM 1518 C CA . LEU A 1 186 ? 13.056 3.435 -15.717 1.00 97.94 186 LEU A CA 1
ATOM 1519 C C . LEU A 1 186 ? 13.511 2.013 -16.086 1.00 97.94 186 LEU A C 1
ATOM 1521 O O . LEU A 1 186 ? 14.712 1.791 -16.223 1.00 97.94 186 LEU A O 1
ATOM 1525 N N . SER A 1 187 ? 12.591 1.059 -16.272 1.00 96.69 187 SER A N 1
ATOM 1526 C CA . SER A 1 187 ? 12.925 -0.316 -16.665 1.00 96.69 187 SER A CA 1
ATOM 1527 C C . SER A 1 187 ? 13.116 -0.504 -18.174 1.00 96.69 187 SER A C 1
ATOM 1529 O O . SER A 1 187 ? 13.602 -1.558 -18.584 1.00 96.69 187 SER A O 1
ATOM 1531 N N . VAL A 1 188 ? 12.800 0.497 -19.009 1.00 95.50 188 VAL A N 1
ATOM 1532 C CA . VAL A 1 188 ? 12.902 0.390 -20.478 1.00 95.50 188 VAL A CA 1
ATOM 1533 C C . VAL A 1 188 ? 14.310 0.008 -20.961 1.00 95.50 188 VAL A C 1
ATOM 1535 O O . VAL A 1 188 ? 14.406 -0.945 -21.736 1.00 95.50 188 VAL A O 1
ATOM 1538 N N . PRO A 1 189 ? 15.413 0.634 -20.499 1.00 93.62 189 PRO A N 1
ATOM 1539 C CA . PRO A 1 189 ? 16.754 0.203 -20.902 1.00 93.62 189 PRO A CA 1
ATOM 1540 C C . PRO A 1 189 ? 17.071 -1.237 -20.485 1.00 93.62 189 PRO A C 1
ATOM 1542 O O . PRO A 1 189 ? 17.671 -1.977 -21.255 1.00 93.62 189 PRO A O 1
ATOM 1545 N N . ALA A 1 190 ? 16.626 -1.671 -19.302 1.00 93.00 190 ALA A N 1
ATOM 1546 C CA . ALA A 1 190 ? 16.829 -3.049 -18.856 1.00 93.00 190 ALA A CA 1
ATOM 1547 C C . ALA A 1 190 ? 16.054 -4.051 -19.728 1.00 93.00 190 ALA A C 1
ATOM 1549 O O . ALA A 1 190 ? 16.570 -5.115 -20.051 1.00 93.00 190 ALA A O 1
ATOM 1550 N N . MET A 1 191 ? 14.839 -3.699 -20.163 1.00 92.31 191 MET A N 1
ATOM 1551 C CA . MET A 1 191 ? 14.070 -4.509 -21.114 1.00 92.31 191 MET A CA 1
ATOM 1552 C C . MET A 1 191 ? 14.774 -4.627 -22.470 1.00 92.31 191 MET A C 1
ATOM 1554 O O . MET A 1 191 ? 14.846 -5.720 -23.025 1.00 92.31 191 MET A O 1
ATOM 1558 N N . MET A 1 192 ? 15.328 -3.526 -22.988 1.00 89.06 192 MET A N 1
ATOM 1559 C CA . MET A 1 192 ? 16.108 -3.552 -24.229 1.00 89.06 192 MET A CA 1
ATOM 1560 C C . MET A 1 192 ? 17.341 -4.457 -24.115 1.00 89.06 192 MET A C 1
ATOM 1562 O O . MET A 1 192 ? 17.588 -5.253 -25.015 1.00 89.06 192 MET A O 1
ATOM 1566 N N . ASP A 1 193 ? 18.071 -4.374 -22.999 1.00 88.19 193 ASP A N 1
ATOM 1567 C CA . ASP A 1 193 ? 19.242 -5.218 -22.734 1.00 88.19 193 ASP A CA 1
ATOM 1568 C C . ASP A 1 193 ? 18.877 -6.713 -22.676 1.00 88.19 193 ASP A C 1
ATOM 1570 O O . ASP A 1 193 ? 19.556 -7.549 -23.264 1.00 88.19 193 ASP A O 1
ATOM 1574 N N . ILE A 1 194 ? 17.741 -7.062 -22.059 1.00 88.75 194 ILE A N 1
ATOM 1575 C CA . ILE A 1 194 ? 17.228 -8.445 -22.029 1.00 88.75 194 ILE A CA 1
ATOM 1576 C C . ILE A 1 194 ? 16.864 -8.955 -23.433 1.00 88.75 194 ILE A C 1
ATOM 1578 O O . ILE A 1 194 ? 17.002 -10.148 -23.712 1.00 88.75 194 ILE A O 1
ATOM 1582 N N . LEU A 1 195 ? 16.370 -8.090 -24.321 1.00 87.12 195 LEU A N 1
ATOM 1583 C CA . LEU A 1 195 ? 15.984 -8.492 -25.674 1.00 87.12 195 LEU A CA 1
ATOM 1584 C C . LEU A 1 195 ? 17.199 -8.734 -26.574 1.00 87.12 195 LEU A C 1
ATOM 1586 O O . LEU A 1 195 ? 17.204 -9.729 -27.296 1.00 87.12 195 LEU A O 1
ATOM 1590 N N . THR A 1 196 ? 18.211 -7.862 -26.527 1.00 82.81 196 THR A N 1
ATOM 1591 C CA . THR A 1 196 ? 19.295 -7.841 -27.530 1.00 82.81 196 THR A CA 1
ATOM 1592 C C . THR A 1 196 ? 20.704 -8.055 -26.985 1.00 82.81 196 THR A C 1
ATOM 1594 O O . THR A 1 196 ? 21.658 -8.092 -27.760 1.00 82.81 196 THR A O 1
ATOM 1597 N N . GLY A 1 197 ? 20.871 -8.180 -25.667 1.00 71.81 197 GLY A N 1
ATOM 1598 C CA . GLY A 1 197 ? 22.160 -8.491 -25.058 1.00 71.81 197 GLY A CA 1
ATOM 1599 C C . GLY A 1 197 ? 22.728 -9.820 -25.566 1.00 71.81 197 GLY A C 1
ATOM 1600 O O . GLY A 1 197 ? 22.022 -10.645 -26.143 1.00 71.81 197 GLY A O 1
ATOM 1601 N N . SER A 1 198 ? 24.011 -10.072 -25.309 1.00 62.81 198 SER A N 1
ATOM 1602 C CA . SER A 1 198 ? 24.714 -11.275 -25.794 1.00 62.81 198 SER A CA 1
ATOM 1603 C C . SER A 1 198 ? 24.069 -12.608 -25.372 1.00 62.81 198 SER A C 1
ATOM 1605 O O . SER A 1 198 ? 24.243 -13.611 -26.057 1.00 62.81 198 SER A O 1
ATOM 1607 N N . ASN A 1 199 ? 23.292 -12.608 -24.282 1.00 62.47 199 ASN A N 1
ATOM 1608 C CA . ASN A 1 199 ? 22.494 -13.739 -23.789 1.00 62.47 199 ASN A CA 1
ATOM 1609 C C . ASN A 1 199 ? 20.974 -13.466 -23.848 1.00 62.47 199 ASN A C 1
ATOM 1611 O O . ASN A 1 199 ? 20.201 -14.092 -23.122 1.00 62.47 199 ASN A O 1
ATOM 1615 N N . GLY A 1 200 ? 20.558 -12.468 -24.628 1.00 66.38 200 GLY A N 1
ATOM 1616 C CA . GLY A 1 200 ? 19.183 -11.992 -24.711 1.00 66.38 200 GLY A CA 1
ATOM 1617 C C . GLY A 1 200 ? 18.263 -12.928 -25.492 1.00 66.38 200 GLY A C 1
ATOM 1618 O O . GLY A 1 200 ? 18.702 -13.870 -26.148 1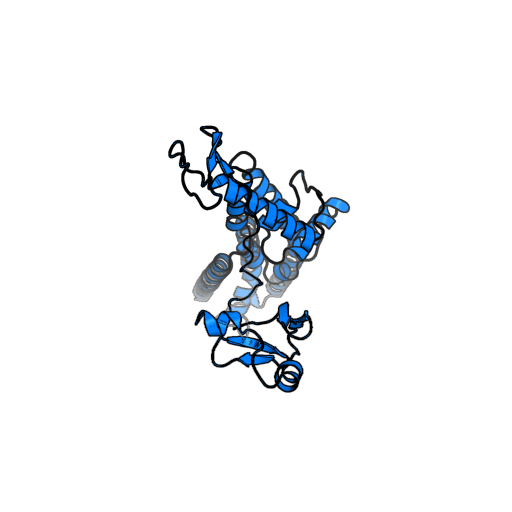.00 66.38 200 GLY A O 1
ATOM 1619 N N . LEU A 1 201 ? 16.956 -12.673 -25.430 1.00 68.31 201 LEU A N 1
ATOM 1620 C CA . LEU A 1 201 ? 15.950 -13.529 -26.072 1.00 68.31 201 LEU A CA 1
ATOM 1621 C C . LEU A 1 201 ? 16.032 -13.509 -27.616 1.00 68.31 201 LEU A C 1
ATOM 1623 O O . LEU A 1 201 ? 15.624 -14.475 -28.257 1.00 68.31 201 LEU A O 1
ATOM 1627 N N . MET A 1 202 ? 16.562 -12.434 -28.214 1.00 70.25 202 MET A N 1
ATOM 1628 C CA . MET A 1 202 ? 16.722 -12.255 -29.664 1.00 70.25 202 MET A CA 1
ATOM 1629 C C . MET A 1 202 ? 18.197 -12.078 -30.057 1.00 70.25 202 MET A C 1
ATOM 1631 O O . MET A 1 202 ? 18.587 -11.050 -30.606 1.00 70.25 202 MET A O 1
ATOM 1635 N N . THR A 1 203 ? 19.024 -13.101 -29.817 1.00 62.75 203 THR A N 1
ATOM 1636 C CA . THR A 1 203 ? 20.478 -13.087 -30.103 1.00 62.75 203 THR A CA 1
ATOM 1637 C C . THR A 1 203 ? 20.857 -12.859 -31.573 1.00 62.75 203 THR A C 1
ATOM 1639 O O . THR A 1 203 ? 22.019 -12.598 -31.869 1.00 62.75 203 THR A O 1
ATOM 1642 N N . THR A 1 204 ? 19.905 -12.960 -32.506 1.00 60.47 204 THR A N 1
ATOM 1643 C CA . THR A 1 204 ? 20.114 -12.701 -33.941 1.00 60.47 204 THR A CA 1
ATOM 1644 C C . THR A 1 204 ? 20.000 -11.225 -34.321 1.00 60.47 204 THR A C 1
ATOM 1646 O O . THR A 1 204 ? 20.338 -10.870 -35.449 1.00 60.47 204 THR A O 1
ATOM 1649 N N . ILE A 1 205 ? 19.534 -10.365 -33.410 1.00 62.72 205 ILE A N 1
ATOM 1650 C CA . ILE A 1 205 ? 19.522 -8.915 -33.607 1.00 62.72 205 ILE A CA 1
ATOM 1651 C C . ILE A 1 205 ? 20.851 -8.365 -33.088 1.00 62.72 205 ILE A C 1
ATOM 1653 O O . ILE A 1 205 ? 21.021 -8.153 -31.888 1.00 62.72 205 ILE A O 1
ATOM 1657 N N . ASP A 1 206 ? 21.790 -8.111 -33.999 1.00 59.59 206 ASP A N 1
ATOM 1658 C CA . ASP A 1 206 ? 23.034 -7.407 -33.684 1.00 59.59 206 ASP A CA 1
ATOM 1659 C C . ASP A 1 206 ? 22.737 -5.921 -33.438 1.00 59.59 206 ASP A C 1
ATOM 1661 O O . ASP A 1 206 ? 22.827 -5.076 -34.331 1.00 59.59 206 ASP A O 1
ATOM 1665 N N . SER A 1 207 ? 22.290 -5.577 -32.227 1.00 64.44 207 SER A N 1
ATOM 1666 C CA . SER A 1 207 ? 22.061 -4.175 -31.893 1.00 64.44 207 SER A CA 1
ATOM 1667 C C . SER A 1 207 ? 23.352 -3.548 -31.382 1.00 64.44 207 SER A C 1
ATOM 1669 O O . SER A 1 207 ? 23.597 -3.490 -30.174 1.00 64.44 207 SER A O 1
ATOM 1671 N N . ALA A 1 208 ? 24.139 -2.991 -32.304 1.00 67.38 208 ALA A N 1
ATOM 1672 C CA . ALA A 1 208 ? 25.313 -2.171 -31.992 1.00 67.38 208 ALA A CA 1
ATOM 1673 C C . ALA A 1 208 ? 25.025 -1.104 -30.911 1.00 67.38 208 ALA A C 1
ATOM 1675 O O . ALA A 1 208 ? 25.913 -0.748 -30.143 1.00 67.38 208 ALA A O 1
ATOM 1676 N N . ILE A 1 209 ? 23.770 -0.639 -30.808 1.00 70.88 209 ILE A N 1
ATOM 1677 C CA . ILE A 1 209 ? 23.290 0.331 -29.813 1.00 70.88 209 ILE A CA 1
ATOM 1678 C C . ILE A 1 209 ? 23.456 -0.173 -28.370 1.00 70.88 209 ILE A C 1
ATOM 1680 O O . ILE A 1 209 ? 23.987 0.568 -27.540 1.00 70.88 209 ILE A O 1
ATOM 1684 N N . THR A 1 210 ? 23.032 -1.399 -28.044 1.00 75.94 210 THR A N 1
ATOM 1685 C CA . THR A 1 210 ? 23.071 -1.896 -26.651 1.00 75.94 210 THR A CA 1
ATOM 1686 C C . THR A 1 210 ? 24.464 -2.332 -26.211 1.00 75.94 210 THR A C 1
ATOM 1688 O O . THR A 1 210 ? 24.768 -2.322 -25.023 1.00 75.94 210 THR A O 1
ATOM 1691 N N . GLN A 1 211 ? 25.350 -2.603 -27.169 1.00 77.44 211 GLN A N 1
ATOM 1692 C CA . GLN A 1 211 ? 26.764 -2.888 -26.918 1.00 77.44 211 GLN A CA 1
ATOM 1693 C C . GLN A 1 211 ? 27.608 -1.613 -26.726 1.00 77.44 211 GLN A C 1
ATOM 1695 O O . GLN A 1 211 ? 28.799 -1.695 -26.418 1.00 77.44 211 GLN A O 1
ATOM 1700 N N . THR A 1 212 ? 27.024 -0.417 -26.887 1.00 85.56 212 THR A N 1
ATOM 1701 C CA . THR A 1 212 ? 27.752 0.837 -26.653 1.00 85.56 212 THR A CA 1
ATOM 1702 C C . THR A 1 212 ? 27.961 1.118 -25.166 1.00 85.56 212 THR A C 1
ATOM 1704 O O . THR A 1 212 ? 27.081 0.914 -24.328 1.00 85.56 212 THR A O 1
ATOM 1707 N N . SER A 1 213 ? 29.102 1.727 -24.839 1.00 88.19 213 SER A N 1
ATOM 1708 C CA . SER A 1 213 ? 29.379 2.232 -23.488 1.00 88.19 213 SER A CA 1
ATOM 1709 C C . SER A 1 213 ? 28.367 3.290 -23.026 1.00 88.19 213 SER A C 1
ATOM 1711 O O . SER A 1 213 ? 28.070 3.379 -21.834 1.00 88.19 213 SER A O 1
ATOM 1713 N N . MET A 1 214 ? 27.802 4.066 -23.959 1.00 91.44 214 MET A N 1
ATOM 1714 C CA . MET A 1 214 ? 26.742 5.037 -23.672 1.00 91.44 214 MET A CA 1
ATOM 1715 C C . MET A 1 214 ? 25.467 4.350 -23.187 1.00 91.44 214 MET A C 1
ATOM 1717 O O . MET A 1 214 ? 24.886 4.781 -22.192 1.00 91.44 214 MET A O 1
ATOM 1721 N N . PHE A 1 215 ? 25.049 3.263 -23.839 1.00 90.56 215 PHE A N 1
ATOM 1722 C CA . PHE A 1 215 ? 23.881 2.507 -23.404 1.00 90.56 215 PHE A CA 1
ATOM 1723 C C . PHE A 1 215 ? 24.096 1.867 -22.029 1.00 90.56 215 PHE A C 1
ATOM 1725 O O . PHE A 1 215 ? 23.241 2.008 -21.156 1.00 90.56 215 PHE A O 1
ATOM 1732 N N . SER A 1 216 ? 25.264 1.260 -21.780 1.00 91.38 216 SER A N 1
ATOM 1733 C CA . SER A 1 216 ? 25.593 0.729 -20.449 1.00 91.38 216 SER A CA 1
ATOM 1734 C C . SER A 1 216 ? 25.570 1.819 -19.368 1.00 91.38 216 SER A C 1
ATOM 1736 O O . SER A 1 216 ? 25.116 1.576 -18.250 1.00 91.38 216 SER A O 1
ATOM 1738 N N . ALA A 1 217 ? 26.022 3.038 -19.684 1.00 95.31 217 ALA A N 1
ATOM 1739 C CA . ALA A 1 217 ? 25.918 4.173 -18.771 1.00 95.31 217 ALA A CA 1
ATOM 1740 C C . ALA A 1 217 ? 24.451 4.538 -18.483 1.00 95.31 217 ALA A C 1
ATOM 1742 O O . ALA A 1 217 ? 24.093 4.704 -17.317 1.00 95.31 217 ALA A O 1
ATOM 1743 N N . VAL A 1 218 ? 23.594 4.600 -19.510 1.00 95.50 218 VAL A N 1
ATOM 1744 C CA . VAL A 1 218 ? 22.149 4.849 -19.352 1.00 95.50 218 VAL A CA 1
ATOM 1745 C C . VAL A 1 218 ? 21.498 3.775 -18.480 1.00 95.50 218 VAL A C 1
ATOM 1747 O O . VAL A 1 218 ? 20.816 4.126 -17.520 1.00 95.50 218 VAL A O 1
ATOM 1750 N N . LEU A 1 219 ? 21.759 2.494 -18.753 1.00 94.25 219 LEU A N 1
ATOM 1751 C CA . LEU A 1 219 ? 21.238 1.363 -17.980 1.00 94.25 219 LEU A CA 1
ATOM 1752 C C . LEU A 1 219 ? 21.625 1.458 -16.497 1.00 94.25 219 LEU A C 1
ATOM 1754 O O . LEU A 1 219 ? 20.784 1.303 -15.608 1.00 94.25 219 LEU A O 1
ATOM 1758 N N . ASN A 1 220 ? 22.894 1.756 -16.215 1.00 96.19 220 ASN A N 1
ATOM 1759 C CA . ASN A 1 220 ? 23.368 1.935 -14.845 1.00 96.19 220 ASN A CA 1
ATOM 1760 C C . ASN A 1 220 ? 22.677 3.119 -14.164 1.00 96.19 220 ASN A C 1
ATOM 1762 O O . ASN A 1 220 ? 22.194 2.983 -13.040 1.00 96.19 220 ASN A O 1
ATOM 1766 N N . VAL A 1 221 ? 22.576 4.264 -14.846 1.00 98.00 221 VAL A N 1
ATOM 1767 C CA . VAL A 1 221 ? 21.889 5.449 -14.318 1.00 98.00 221 VAL A CA 1
ATOM 1768 C C . VAL A 1 221 ? 20.425 5.136 -14.005 1.00 98.00 221 VAL A C 1
ATOM 1770 O O . VAL A 1 221 ? 19.974 5.443 -12.903 1.00 98.00 221 VAL A O 1
ATOM 1773 N N . THR A 1 222 ? 19.681 4.483 -14.901 1.00 97.94 222 THR A N 1
ATOM 1774 C CA . THR A 1 222 ? 18.272 4.141 -14.646 1.00 97.94 222 THR A CA 1
ATOM 1775 C C . THR A 1 222 ? 18.105 3.127 -13.517 1.00 97.94 222 THR A C 1
ATOM 1777 O O . THR A 1 222 ? 17.169 3.253 -12.722 1.00 97.94 222 THR A O 1
ATOM 1780 N N . ASN A 1 223 ? 19.035 2.181 -13.360 1.00 97.19 223 ASN A N 1
ATOM 1781 C CA . ASN A 1 223 ? 19.054 1.262 -12.218 1.00 97.19 223 ASN A CA 1
ATOM 1782 C C . ASN A 1 223 ? 19.287 2.006 -10.894 1.00 97.19 223 ASN A C 1
ATOM 1784 O O . ASN A 1 223 ? 18.530 1.817 -9.936 1.00 97.19 223 ASN A O 1
ATOM 1788 N N . PHE A 1 224 ? 20.273 2.909 -10.843 1.00 98.12 224 PHE A N 1
ATOM 1789 C CA . PHE A 1 224 ? 20.516 3.742 -9.662 1.00 98.12 224 PHE A CA 1
ATOM 1790 C C . PHE A 1 224 ? 19.319 4.635 -9.335 1.00 98.12 224 PHE A C 1
ATOM 1792 O O . PHE A 1 224 ? 18.913 4.702 -8.175 1.00 98.12 224 PHE A O 1
ATOM 1799 N N . LEU A 1 225 ? 18.709 5.270 -10.341 1.00 98.38 225 LEU A N 1
ATOM 1800 C CA . LEU A 1 225 ? 17.502 6.080 -10.165 1.00 98.38 225 LEU A CA 1
ATOM 1801 C C . LEU A 1 225 ? 16.328 5.246 -9.645 1.00 98.38 225 LEU A C 1
ATOM 1803 O O . LEU A 1 225 ? 15.592 5.712 -8.777 1.00 98.38 225 LEU A O 1
ATOM 1807 N N . THR A 1 226 ? 16.180 4.003 -10.107 1.00 98.38 226 THR A N 1
ATOM 1808 C CA . THR A 1 226 ? 15.136 3.087 -9.626 1.00 98.38 226 THR A CA 1
ATOM 1809 C C . THR A 1 226 ? 15.321 2.770 -8.144 1.00 98.38 226 THR A C 1
ATOM 1811 O O . THR A 1 226 ? 14.368 2.867 -7.367 1.00 98.38 226 THR A O 1
ATOM 1814 N N . ILE A 1 227 ? 16.543 2.428 -7.722 1.00 98.31 227 ILE A N 1
ATOM 1815 C CA . ILE A 1 227 ? 16.849 2.146 -6.312 1.00 98.31 227 ILE A CA 1
ATOM 1816 C C . ILE A 1 227 ? 16.673 3.410 -5.463 1.00 98.31 227 ILE A C 1
ATOM 1818 O O . ILE A 1 227 ? 16.024 3.358 -4.418 1.00 98.31 227 ILE A O 1
ATOM 1822 N N . ALA A 1 228 ? 17.189 4.554 -5.919 1.00 98.38 228 ALA A N 1
ATOM 1823 C CA . ALA A 1 228 ? 17.045 5.830 -5.226 1.00 98.38 228 ALA A CA 1
ATOM 1824 C C . ALA A 1 228 ? 15.567 6.203 -5.043 1.00 98.38 228 ALA A C 1
ATOM 1826 O O . ALA A 1 228 ? 15.150 6.539 -3.934 1.00 98.38 228 ALA A O 1
ATOM 1827 N N . PHE A 1 229 ? 14.750 6.060 -6.091 1.00 98.56 229 PHE A N 1
ATOM 1828 C CA . PHE A 1 229 ? 13.307 6.275 -6.023 1.00 98.56 229 PHE A CA 1
ATOM 1829 C C . PHE A 1 229 ? 12.642 5.350 -4.996 1.00 98.56 229 PHE A C 1
ATOM 1831 O O . PHE A 1 229 ? 11.891 5.831 -4.145 1.00 98.56 229 PHE A O 1
ATOM 1838 N N . LYS A 1 230 ? 12.959 4.046 -5.014 1.00 98.50 230 LYS A N 1
ATOM 1839 C CA . LYS A 1 230 ? 12.450 3.063 -4.040 1.00 98.50 230 LYS A CA 1
ATOM 1840 C C . LYS A 1 230 ? 12.823 3.423 -2.601 1.00 98.50 230 LYS A C 1
ATOM 1842 O O . LYS A 1 230 ? 11.981 3.324 -1.714 1.00 98.50 230 LYS A O 1
ATOM 1847 N N . ILE A 1 231 ? 14.052 3.878 -2.357 1.00 98.56 231 ILE A N 1
ATOM 1848 C CA . ILE A 1 231 ? 14.495 4.322 -1.027 1.00 98.56 231 ILE A CA 1
ATOM 1849 C C . ILE A 1 231 ? 13.711 5.563 -0.588 1.00 98.56 231 ILE A C 1
ATOM 1851 O O . ILE A 1 231 ? 13.147 5.577 0.507 1.00 98.56 231 ILE A O 1
ATOM 1855 N N . ILE A 1 232 ? 13.630 6.584 -1.446 1.00 98.19 232 ILE A N 1
ATOM 1856 C CA . ILE A 1 232 ? 12.939 7.844 -1.139 1.00 98.19 232 ILE A CA 1
ATOM 1857 C C . ILE A 1 232 ? 11.463 7.581 -0.829 1.00 98.19 232 ILE A C 1
ATOM 1859 O O . ILE A 1 232 ? 10.952 8.035 0.199 1.00 98.19 232 ILE A O 1
ATOM 1863 N N . ILE A 1 233 ? 10.775 6.814 -1.681 1.00 98.25 233 ILE A N 1
ATOM 1864 C CA . ILE A 1 233 ? 9.353 6.534 -1.487 1.00 98.25 233 ILE A CA 1
ATOM 1865 C C . ILE A 1 233 ? 9.124 5.656 -0.253 1.00 98.25 233 ILE A C 1
ATOM 1867 O O . ILE A 1 233 ? 8.184 5.911 0.496 1.00 98.25 233 ILE A O 1
ATOM 1871 N N . ALA A 1 234 ? 10.015 4.702 0.040 1.00 98.38 234 ALA A N 1
ATOM 1872 C CA . ALA A 1 234 ? 9.947 3.877 1.244 1.00 98.38 234 ALA A CA 1
ATOM 1873 C C . ALA A 1 234 ? 10.139 4.678 2.535 1.00 98.38 234 ALA A C 1
ATOM 1875 O O . ALA A 1 234 ? 9.477 4.385 3.529 1.00 98.38 234 ALA A O 1
ATOM 1876 N N . MET A 1 235 ? 11.003 5.697 2.530 1.00 98.06 235 MET A N 1
ATOM 1877 C CA . MET A 1 235 ? 11.211 6.591 3.675 1.00 98.06 235 MET A CA 1
ATOM 1878 C C . MET A 1 235 ? 10.009 7.501 3.958 1.00 98.06 235 MET A C 1
ATOM 1880 O O . MET A 1 235 ? 9.849 7.964 5.088 1.00 98.06 235 MET A O 1
ATOM 1884 N N . LEU A 1 236 ? 9.176 7.770 2.950 1.00 97.94 236 LEU A N 1
ATOM 1885 C CA . LEU A 1 236 ? 8.009 8.652 3.055 1.00 97.94 236 LEU A CA 1
ATOM 1886 C C . LEU A 1 236 ? 6.677 7.892 3.108 1.00 97.94 236 LEU A C 1
ATOM 1888 O O . LEU A 1 236 ? 5.665 8.468 3.503 1.00 97.94 236 LEU A O 1
ATOM 1892 N N . ALA A 1 237 ? 6.656 6.606 2.755 1.00 98.06 237 ALA A N 1
ATOM 1893 C CA . ALA A 1 237 ? 5.447 5.801 2.573 1.00 98.06 237 ALA A CA 1
ATOM 1894 C C . ALA A 1 237 ? 4.503 5.820 3.782 1.00 98.06 237 ALA A C 1
ATOM 1896 O O . ALA A 1 237 ? 3.289 5.965 3.627 1.00 98.06 237 ALA A O 1
ATOM 1897 N N . ASN A 1 238 ? 5.055 5.697 4.990 1.00 97.94 238 ASN A N 1
ATOM 1898 C CA . ASN A 1 238 ? 4.274 5.718 6.227 1.00 97.94 238 ASN A CA 1
ATOM 1899 C C . ASN A 1 238 ? 3.652 7.095 6.484 1.00 97.94 238 ASN A C 1
ATOM 1901 O O . ASN A 1 238 ? 2.503 7.184 6.915 1.00 97.94 238 ASN A O 1
ATOM 1905 N N . TRP A 1 239 ? 4.388 8.170 6.196 1.00 97.69 239 TRP A N 1
ATOM 1906 C CA . TRP A 1 239 ? 3.896 9.537 6.357 1.00 97.69 239 TRP A CA 1
ATOM 1907 C C . TRP A 1 239 ? 2.835 9.889 5.308 1.00 97.69 239 TRP A C 1
ATOM 1909 O O . TRP A 1 239 ? 1.790 10.438 5.658 1.00 97.69 239 TRP A O 1
ATOM 1919 N N . ILE A 1 240 ? 3.054 9.504 4.046 1.00 97.81 240 ILE A N 1
ATOM 1920 C CA . ILE A 1 240 ? 2.059 9.635 2.971 1.00 97.81 240 ILE A CA 1
ATOM 1921 C C . ILE A 1 240 ? 0.775 8.902 3.370 1.00 97.81 240 ILE A C 1
ATOM 1923 O O . ILE A 1 240 ? -0.318 9.460 3.261 1.00 97.81 240 ILE A O 1
ATOM 1927 N N . TYR A 1 241 ? 0.904 7.681 3.896 1.00 97.88 241 TYR A N 1
ATOM 1928 C CA . TYR A 1 241 ? -0.241 6.903 4.349 1.00 97.88 241 TYR A CA 1
ATOM 1929 C C . TYR A 1 241 ? -0.957 7.536 5.555 1.00 97.88 241 TYR A C 1
ATOM 1931 O O . TYR A 1 241 ? -2.185 7.552 5.578 1.00 97.88 241 TYR A O 1
ATOM 1939 N N . CYS A 1 242 ? -0.226 8.131 6.504 1.00 97.06 242 CYS A N 1
ATOM 1940 C CA . CYS A 1 242 ? -0.810 8.902 7.608 1.00 97.06 242 CYS A CA 1
ATOM 1941 C C . CYS A 1 242 ? -1.694 10.044 7.087 1.00 97.06 242 CYS A C 1
ATOM 1943 O O . CYS A 1 242 ? -2.874 10.129 7.425 1.00 97.06 242 CYS A O 1
ATOM 1945 N N . LYS A 1 243 ? -1.162 10.878 6.184 1.00 96.88 243 LYS A N 1
ATOM 1946 C CA . LYS A 1 243 ? -1.921 11.994 5.598 1.00 96.88 243 LYS A CA 1
ATOM 1947 C C . LYS A 1 243 ? -3.114 11.518 4.773 1.00 96.88 243 LYS A C 1
ATOM 1949 O O . LYS A 1 243 ? -4.173 12.142 4.811 1.00 96.88 243 LYS A O 1
ATOM 1954 N N . PHE A 1 244 ? -2.971 10.402 4.061 1.00 97.38 244 PHE A N 1
ATOM 1955 C CA . PHE A 1 244 ? -4.081 9.769 3.354 1.00 97.38 244 PHE A CA 1
ATOM 1956 C C . PHE A 1 244 ? -5.181 9.284 4.312 1.00 97.38 244 PHE A C 1
ATOM 1958 O O . PHE A 1 244 ? -6.358 9.525 4.042 1.00 97.38 244 PHE A O 1
ATOM 1965 N N . ALA A 1 245 ? -4.816 8.650 5.430 1.00 96.56 245 ALA A N 1
ATOM 1966 C CA . ALA A 1 245 ? -5.757 8.187 6.446 1.00 96.56 245 ALA A CA 1
ATOM 1967 C C . ALA A 1 245 ? -6.503 9.360 7.095 1.00 96.56 245 ALA A C 1
ATOM 1969 O O . ALA A 1 245 ? -7.731 9.376 7.075 1.00 96.56 245 ALA A O 1
ATOM 1970 N N . VAL A 1 246 ? -5.783 10.391 7.550 1.00 96.06 246 VAL A N 1
ATOM 1971 C CA . VAL A 1 246 ? -6.370 11.625 8.105 1.00 96.06 246 VAL A CA 1
ATOM 1972 C C . VAL A 1 246 ? -7.352 12.254 7.119 1.00 96.06 246 VAL A C 1
ATOM 1974 O O . VAL A 1 246 ? -8.505 12.495 7.465 1.00 96.06 246 VAL A O 1
ATOM 1977 N N . LYS A 1 247 ? -6.937 12.474 5.863 1.00 95.81 247 LYS A N 1
ATOM 1978 C CA . LYS A 1 247 ? -7.815 13.046 4.829 1.00 95.81 247 LYS A CA 1
ATOM 1979 C C . LYS A 1 247 ? -9.054 12.176 4.592 1.00 95.81 247 LYS A C 1
ATOM 1981 O O . LYS A 1 247 ? -10.144 12.702 4.384 1.00 95.81 247 LYS A O 1
ATOM 1986 N N . SER A 1 248 ? -8.889 10.855 4.620 1.00 93.25 248 SER A N 1
ATOM 1987 C CA . SER A 1 248 ? -9.980 9.903 4.403 1.00 93.25 248 SER A CA 1
ATOM 1988 C C . SER A 1 248 ? -10.998 9.902 5.537 1.00 93.25 248 SER A C 1
ATOM 1990 O O . SER A 1 248 ? -12.186 9.788 5.235 1.00 93.25 248 SER A O 1
ATOM 1992 N N . VAL A 1 249 ? -10.550 10.051 6.788 1.00 93.19 249 VAL A N 1
ATOM 1993 C CA . VAL A 1 249 ? -11.428 10.192 7.958 1.00 93.19 249 VAL A CA 1
ATOM 1994 C C . VAL A 1 249 ? -12.147 11.536 7.916 1.00 93.19 249 VAL A C 1
ATOM 1996 O O . VAL A 1 249 ? -13.371 11.553 7.900 1.00 93.19 249 VAL A O 1
ATOM 1999 N N . LYS A 1 250 ? -11.414 12.646 7.755 1.00 93.25 250 LYS A N 1
ATOM 2000 C CA . LYS A 1 250 ? -12.002 13.994 7.679 1.00 93.25 250 LYS A CA 1
ATOM 2001 C C . LYS A 1 250 ? -13.057 14.136 6.589 1.00 93.25 250 LYS A C 1
ATOM 2003 O O . LYS A 1 250 ? -14.064 14.794 6.787 1.00 93.25 250 LYS A O 1
ATOM 2008 N N . SER A 1 251 ? -12.859 13.489 5.438 1.00 90.56 251 SER A N 1
ATOM 2009 C CA . SER A 1 251 ? -13.849 13.515 4.350 1.00 90.56 251 SER A CA 1
ATOM 2010 C C . SER A 1 251 ? -15.196 12.863 4.693 1.00 90.56 251 SER A C 1
ATOM 2012 O O . SER A 1 251 ? -16.111 12.938 3.883 1.00 90.56 251 SER A O 1
ATOM 2014 N N . LEU A 1 252 ? -15.295 12.171 5.831 1.00 86.31 252 LEU A N 1
ATOM 2015 C CA . LEU A 1 252 ? -16.507 11.511 6.317 1.00 86.31 252 LEU A CA 1
ATOM 2016 C C . LEU A 1 252 ? -17.092 12.208 7.555 1.00 86.31 252 LEU A C 1
ATOM 2018 O O . LEU A 1 252 ? -18.210 11.889 7.959 1.00 86.31 252 LEU A O 1
ATOM 2022 N N . GLU A 1 253 ? -16.362 13.151 8.158 1.00 81.94 253 GLU A N 1
ATOM 2023 C CA . GLU A 1 253 ? -16.845 13.919 9.304 1.00 81.94 253 GLU A CA 1
ATOM 2024 C C . GLU A 1 253 ? -18.042 14.783 8.883 1.00 81.94 253 GLU A C 1
ATOM 2026 O O . GLU A 1 253 ? -18.025 15.439 7.842 1.00 81.94 253 GLU A O 1
ATOM 2031 N N . GLY A 1 254 ? -19.126 14.714 9.660 1.00 75.06 254 GLY A N 1
ATOM 2032 C CA . GLY A 1 254 ? -20.391 15.394 9.363 1.00 75.06 254 GLY A CA 1
ATOM 2033 C C . GLY A 1 254 ? -21.268 14.723 8.296 1.00 75.06 254 GLY A C 1
ATOM 2034 O O . GLY A 1 254 ? -22.357 15.218 8.028 1.00 75.06 254 GLY A O 1
ATOM 2035 N N . SER A 1 255 ? -20.831 13.608 7.696 1.00 75.25 255 SER A N 1
ATOM 2036 C CA . SER A 1 255 ? -21.589 12.907 6.639 1.00 75.25 255 SER A CA 1
ATOM 2037 C C . SER A 1 255 ? -22.424 11.722 7.140 1.00 75.25 255 SER A C 1
ATOM 2039 O O . SER A 1 255 ? -23.249 11.203 6.395 1.00 75.25 255 SER A O 1
ATOM 2041 N N . CYS A 1 256 ? -22.178 11.248 8.360 1.00 69.75 256 CYS A N 1
ATOM 2042 C CA . CYS A 1 256 ? -22.835 10.083 8.956 1.00 69.75 256 CYS A CA 1
ATOM 2043 C C . CYS A 1 256 ? -22.769 10.167 10.488 1.00 69.75 256 CYS A C 1
ATOM 2045 O O . CYS A 1 256 ? -22.005 10.977 11.025 1.00 69.75 256 CYS A O 1
ATOM 2047 N N . SER A 1 257 ? -23.569 9.356 11.185 1.00 74.69 257 SER A N 1
ATOM 2048 C CA . SER A 1 257 ? -23.456 9.218 12.645 1.00 74.69 257 SER A CA 1
ATOM 2049 C C . SER A 1 257 ? -22.087 8.638 13.041 1.00 74.69 257 SER A C 1
ATOM 2051 O O . SER A 1 257 ? -21.442 7.968 12.231 1.00 74.69 257 SER A O 1
ATOM 2053 N N . ASP A 1 258 ? -21.617 8.871 14.274 1.00 71.19 258 ASP A N 1
ATOM 2054 C CA . ASP A 1 258 ? -20.304 8.367 14.734 1.00 71.19 258 ASP A CA 1
ATOM 2055 C C . ASP A 1 258 ? -20.189 6.834 14.637 1.00 71.19 258 ASP A C 1
ATOM 2057 O O . ASP A 1 258 ? -19.107 6.289 14.415 1.00 71.19 258 ASP A O 1
ATOM 2061 N N . THR A 1 259 ? -21.317 6.142 14.716 1.00 68.19 259 THR A N 1
ATOM 2062 C CA . THR A 1 259 ? -21.409 4.685 14.648 1.00 68.19 259 THR A CA 1
ATOM 2063 C C . THR A 1 259 ? -21.380 4.152 13.222 1.00 68.19 259 THR A C 1
ATOM 2065 O O . THR A 1 259 ? -20.591 3.260 12.897 1.00 68.19 259 THR A O 1
ATOM 2068 N N . GLU A 1 260 ? -22.142 4.763 12.314 1.00 76.69 260 GLU A N 1
ATOM 2069 C CA . GLU A 1 260 ? -22.009 4.492 10.878 1.00 76.69 260 GLU A CA 1
ATOM 2070 C C . GLU A 1 260 ? -20.593 4.812 10.384 1.00 76.69 260 GLU A C 1
ATOM 2072 O O . GLU A 1 260 ? -20.045 4.099 9.537 1.00 76.69 260 GLU A O 1
ATOM 2077 N N . MET A 1 261 ? -19.964 5.847 10.949 1.00 79.62 261 MET A N 1
ATOM 2078 C CA . MET A 1 261 ? -18.608 6.253 10.604 1.00 79.62 261 MET A CA 1
ATOM 2079 C C . MET A 1 261 ? -17.610 5.120 10.828 1.00 79.62 261 MET A C 1
ATOM 2081 O O . MET A 1 261 ? -16.780 4.877 9.953 1.00 79.62 261 MET A O 1
ATOM 2085 N N . VAL A 1 262 ? -17.688 4.385 11.940 1.00 78.69 262 VAL A N 1
ATOM 2086 C CA . VAL A 1 262 ? -16.752 3.285 12.220 1.00 78.69 262 VAL A CA 1
ATOM 2087 C C . VAL A 1 262 ? -16.856 2.178 11.175 1.00 78.69 262 VAL A C 1
ATOM 2089 O O . VAL A 1 262 ? -15.836 1.772 10.606 1.00 78.69 262 VAL A O 1
ATOM 2092 N N . TYR A 1 263 ? -18.074 1.764 10.823 1.00 80.44 263 TYR A N 1
ATOM 2093 C CA . TYR A 1 263 ? -18.293 0.792 9.751 1.00 80.44 263 TYR A CA 1
ATOM 2094 C C . TYR A 1 263 ? -17.745 1.290 8.400 1.00 80.44 263 TYR A C 1
ATOM 2096 O O . TYR A 1 263 ? -17.012 0.576 7.702 1.00 80.44 263 TYR A O 1
ATOM 2104 N N . VAL A 1 264 ? -18.042 2.543 8.036 1.00 86.25 264 VAL A N 1
ATOM 2105 C CA . VAL A 1 264 ? -17.574 3.150 6.781 1.00 86.25 264 VAL A CA 1
ATOM 2106 C C . VAL A 1 264 ? -16.046 3.255 6.752 1.00 86.25 264 VAL A C 1
ATOM 2108 O O . VAL A 1 264 ? -15.432 2.965 5.720 1.00 86.25 264 VAL A O 1
ATOM 2111 N N . LEU A 1 265 ? -15.408 3.607 7.870 1.00 87.81 265 LEU A N 1
ATOM 2112 C CA . LEU A 1 265 ? -13.953 3.686 7.998 1.00 87.81 265 LEU A CA 1
ATOM 2113 C C . LEU A 1 265 ? -13.291 2.327 7.796 1.00 87.81 265 LEU A C 1
ATOM 2115 O O . LEU A 1 265 ? -12.336 2.233 7.022 1.00 87.81 265 LEU A O 1
ATOM 2119 N N . MET A 1 266 ? -13.825 1.272 8.412 1.00 84.44 266 MET A N 1
ATOM 2120 C CA . MET A 1 266 ? -13.311 -0.088 8.232 1.00 84.44 266 MET A CA 1
ATOM 2121 C C . MET A 1 266 ? -13.444 -0.566 6.783 1.00 84.44 266 MET A C 1
ATOM 2123 O O . MET A 1 266 ? -12.539 -1.222 6.258 1.00 84.44 266 MET A O 1
ATOM 2127 N N . LYS A 1 267 ? -14.542 -0.204 6.105 1.00 85.94 267 LYS A N 1
ATOM 2128 C CA . LYS A 1 267 ? -14.767 -0.534 4.690 1.00 85.94 267 LYS A CA 1
ATOM 2129 C C . LYS A 1 267 ? -13.852 0.262 3.755 1.00 85.94 267 LYS A C 1
ATOM 2131 O O . LYS A 1 267 ? -13.309 -0.295 2.795 1.00 85.94 267 LYS A O 1
ATOM 2136 N N . LYS A 1 268 ? -13.661 1.559 4.013 1.00 88.94 268 LYS A N 1
ATOM 2137 C CA . LYS A 1 268 ? -12.818 2.452 3.198 1.00 88.94 268 LYS A CA 1
ATOM 2138 C C . LYS A 1 268 ? -11.332 2.165 3.400 1.00 88.94 268 LYS A C 1
ATOM 2140 O O . LYS A 1 268 ? -10.577 2.209 2.435 1.00 88.94 268 LYS A O 1
ATOM 2145 N N . GLY A 1 269 ? -10.940 1.807 4.614 1.00 90.88 269 GLY A N 1
ATOM 2146 C CA . GLY A 1 269 ? -9.574 1.528 5.028 1.00 90.88 269 GLY A CA 1
ATOM 2147 C C . GLY A 1 269 ? -9.105 0.080 4.818 1.00 90.88 269 GLY A C 1
ATOM 2148 O O . GLY A 1 269 ? -9.589 -0.630 3.933 1.00 90.88 269 GLY A O 1
ATOM 2149 N N . GLY A 1 270 ? -8.136 -0.365 5.620 1.00 90.31 270 GLY A N 1
ATOM 2150 C CA . GLY A 1 270 ? -7.593 -1.727 5.592 1.00 90.31 270 GLY A CA 1
ATOM 2151 C C . GLY A 1 270 ? -6.678 -2.045 4.405 1.00 90.31 270 GLY A C 1
ATOM 2152 O O . GLY A 1 270 ? -6.137 -1.152 3.750 1.00 90.31 270 GLY A O 1
ATOM 2153 N N . THR A 1 271 ? -6.452 -3.342 4.169 1.00 92.50 271 THR A N 1
ATOM 2154 C CA . THR A 1 271 ? -5.698 -3.846 3.009 1.00 92.50 271 THR A CA 1
ATOM 2155 C C . THR A 1 271 ? -6.653 -4.448 1.983 1.00 92.50 271 THR A C 1
ATOM 2157 O O . THR A 1 271 ? -7.481 -5.286 2.335 1.00 92.50 271 THR A O 1
ATOM 2160 N N . ASN A 1 272 ? -6.521 -4.054 0.718 1.00 93.38 272 ASN A N 1
ATOM 2161 C CA . ASN A 1 272 ? -7.244 -4.630 -0.410 1.00 93.38 272 ASN A CA 1
ATOM 2162 C C . ASN A 1 272 ? -6.338 -5.605 -1.178 1.00 93.38 272 ASN A C 1
ATOM 2164 O O . ASN A 1 272 ? -5.543 -5.186 -2.016 1.00 93.38 272 ASN A O 1
ATOM 2168 N N . ILE A 1 273 ? -6.462 -6.903 -0.893 1.00 93.44 273 ILE A N 1
ATOM 2169 C CA . ILE A 1 273 ? -5.666 -7.948 -1.560 1.00 93.44 273 ILE A CA 1
ATOM 2170 C C . ILE A 1 273 ? -5.993 -8.010 -3.056 1.00 93.44 273 ILE A C 1
ATOM 2172 O O . ILE A 1 273 ? -5.085 -8.131 -3.873 1.00 93.44 273 ILE A O 1
ATOM 2176 N N . TRP A 1 274 ? -7.260 -7.837 -3.439 1.00 95.56 274 TRP A N 1
ATOM 2177 C CA . TRP A 1 274 ? -7.651 -7.820 -4.849 1.00 95.56 274 TRP A CA 1
ATOM 2178 C C . TRP A 1 274 ? -7.011 -6.668 -5.616 1.00 95.56 274 TRP A C 1
ATOM 2180 O O . TRP A 1 274 ? -6.606 -6.860 -6.756 1.00 95.56 274 TRP A O 1
ATOM 2190 N N . ALA A 1 275 ? -6.831 -5.500 -4.991 1.00 95.88 275 ALA A N 1
ATOM 2191 C CA . ALA A 1 275 ? -6.085 -4.410 -5.619 1.00 95.88 275 ALA A CA 1
ATOM 2192 C C . ALA A 1 275 ? -4.627 -4.801 -5.910 1.00 95.88 275 ALA A C 1
ATOM 2194 O O . ALA A 1 275 ? -4.102 -4.421 -6.951 1.00 95.88 275 ALA A O 1
ATOM 2195 N N . ILE A 1 276 ? -3.985 -5.583 -5.036 1.00 97.25 276 ILE A N 1
ATOM 2196 C CA . ILE A 1 276 ? -2.624 -6.100 -5.256 1.00 97.25 276 ILE A CA 1
ATOM 2197 C C . ILE A 1 276 ? -2.618 -7.077 -6.439 1.00 97.25 276 ILE A C 1
ATOM 2199 O O . ILE A 1 276 ? -1.805 -6.917 -7.344 1.00 97.25 276 ILE A O 1
ATOM 2203 N N . VAL A 1 277 ? -3.557 -8.031 -6.472 1.00 98.00 277 VAL A N 1
ATOM 2204 C CA . VAL A 1 277 ? -3.681 -9.023 -7.559 1.00 98.00 277 VAL A CA 1
ATOM 2205 C C . VAL A 1 277 ? -3.950 -8.349 -8.907 1.00 98.00 277 VAL A C 1
ATOM 2207 O O . VAL A 1 277 ? -3.302 -8.669 -9.898 1.00 98.00 277 VAL A O 1
ATOM 2210 N N . ILE A 1 278 ? -4.863 -7.377 -8.947 1.00 97.88 278 ILE A N 1
ATOM 2211 C CA . ILE A 1 278 ? -5.162 -6.606 -10.161 1.00 97.88 278 ILE A CA 1
ATOM 2212 C C . ILE A 1 278 ? -3.931 -5.818 -10.610 1.00 97.88 278 ILE A C 1
ATOM 2214 O O . ILE A 1 278 ? -3.604 -5.816 -11.791 1.00 97.88 278 ILE A O 1
ATOM 2218 N N . THR A 1 279 ? -3.218 -5.185 -9.676 1.00 97.88 279 THR A N 1
ATOM 2219 C CA . THR A 1 279 ? -1.983 -4.453 -9.993 1.00 97.88 279 THR A CA 1
ATOM 2220 C C . THR A 1 279 ? -0.917 -5.389 -10.570 1.00 97.88 279 THR A C 1
ATOM 2222 O O . THR A 1 279 ? -0.241 -5.009 -11.519 1.00 97.88 279 THR A O 1
ATOM 2225 N N . PHE A 1 280 ? -0.816 -6.623 -10.066 1.00 98.06 280 PHE A N 1
ATOM 2226 C CA . PHE A 1 280 ? 0.088 -7.644 -10.607 1.00 98.06 280 PHE A CA 1
ATOM 2227 C C . PHE A 1 280 ? -0.302 -8.053 -12.030 1.00 98.06 280 PHE A C 1
ATOM 2229 O O . PHE A 1 280 ? 0.548 -8.118 -12.913 1.00 98.06 280 PHE A O 1
ATOM 2236 N N . ALA A 1 281 ? -1.594 -8.274 -12.283 1.00 98.31 281 ALA A N 1
ATOM 2237 C CA . ALA A 1 281 ? -2.084 -8.585 -13.623 1.00 98.31 281 ALA A CA 1
ATOM 2238 C C . ALA A 1 281 ? -1.817 -7.437 -14.615 1.00 98.31 281 ALA A C 1
ATOM 2240 O O . ALA A 1 281 ? -1.384 -7.686 -15.738 1.00 98.31 281 ALA A O 1
ATOM 2241 N N . ILE A 1 282 ? -2.024 -6.183 -14.191 1.00 98.00 282 ILE A N 1
ATOM 2242 C CA . ILE A 1 282 ? -1.701 -4.994 -14.992 1.00 98.00 282 ILE A CA 1
ATOM 2243 C C . ILE A 1 282 ? -0.201 -4.931 -15.277 1.00 98.00 282 ILE A C 1
ATOM 2245 O O . ILE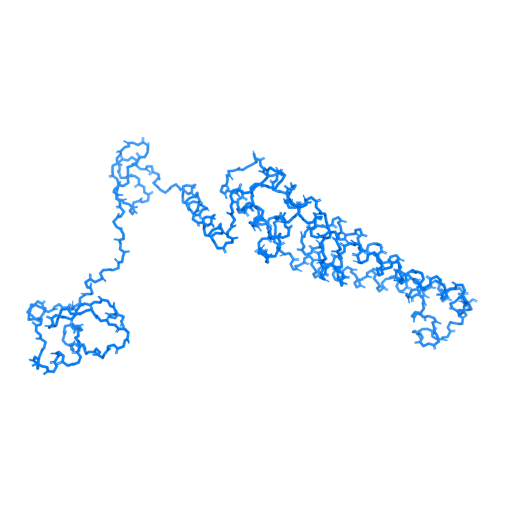 A 1 282 ? 0.175 -4.719 -16.427 1.00 98.00 282 ILE A O 1
ATOM 2249 N N . GLU A 1 283 ? 0.653 -5.143 -14.271 1.00 97.44 283 GLU A N 1
ATOM 2250 C CA . GLU A 1 283 ? 2.103 -5.193 -14.473 1.00 97.44 283 GLU A CA 1
ATOM 2251 C C . GLU A 1 283 ? 2.476 -6.240 -15.521 1.00 97.44 283 GLU A C 1
ATOM 2253 O O . GLU A 1 283 ? 3.188 -5.918 -16.468 1.00 97.44 283 GLU A O 1
ATOM 2258 N N . LEU A 1 284 ? 1.954 -7.462 -15.405 1.00 97.50 284 LEU A N 1
ATOM 2259 C CA . LEU A 1 284 ? 2.255 -8.537 -16.345 1.00 97.50 284 LEU A CA 1
ATOM 2260 C C . LEU A 1 284 ? 1.878 -8.155 -17.783 1.00 97.50 284 LEU A C 1
ATOM 2262 O O . LEU A 1 284 ? 2.688 -8.318 -18.695 1.00 97.50 284 LEU A O 1
ATOM 2266 N N . VAL A 1 285 ? 0.673 -7.618 -17.993 1.00 98.31 285 VAL A N 1
ATOM 2267 C CA . VAL A 1 285 ? 0.192 -7.208 -19.324 1.00 98.31 285 VAL A CA 1
ATOM 2268 C C . VAL A 1 285 ? 1.022 -6.053 -19.884 1.00 98.31 285 VAL A C 1
ATOM 2270 O O . VAL A 1 285 ? 1.421 -6.091 -21.045 1.00 98.31 285 VAL A O 1
ATOM 2273 N N . VAL A 1 286 ? 1.315 -5.035 -19.073 1.00 97.81 286 VAL A N 1
ATOM 2274 C CA . VAL A 1 286 ? 2.093 -3.869 -19.512 1.00 97.81 286 VAL A CA 1
ATOM 2275 C C . VAL A 1 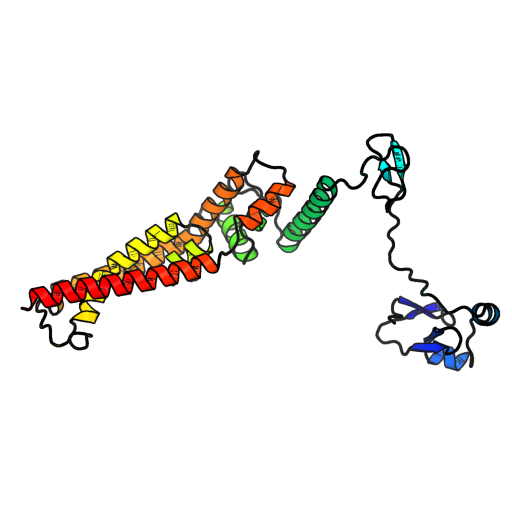286 ? 3.526 -4.270 -19.844 1.00 97.81 286 VAL A C 1
ATOM 2277 O O . VAL A 1 286 ? 4.019 -3.911 -20.908 1.00 97.81 286 VAL A O 1
ATOM 2280 N N . MET A 1 287 ? 4.184 -5.046 -18.983 1.00 95.56 287 MET A N 1
ATOM 2281 C CA . MET A 1 287 ? 5.573 -5.455 -19.194 1.00 95.56 287 MET A CA 1
ATOM 2282 C C . MET A 1 287 ? 5.709 -6.384 -20.403 1.00 95.56 287 MET A C 1
ATOM 2284 O O . MET A 1 287 ? 6.598 -6.186 -21.227 1.00 95.56 287 MET A O 1
ATOM 2288 N N . THR A 1 288 ? 4.804 -7.354 -20.570 1.00 94.62 288 THR A N 1
ATOM 2289 C CA . THR A 1 288 ? 4.808 -8.225 -21.759 1.00 94.62 288 THR A CA 1
ATOM 2290 C C . THR A 1 288 ? 4.488 -7.452 -23.037 1.00 94.62 288 THR A C 1
ATOM 2292 O O . THR A 1 288 ? 5.181 -7.626 -24.036 1.00 94.62 288 THR A O 1
ATOM 2295 N N . GLY A 1 289 ? 3.502 -6.551 -23.006 1.00 96.62 289 GLY A N 1
ATOM 2296 C CA . GLY A 1 289 ? 3.164 -5.691 -24.139 1.00 96.62 289 GLY A CA 1
ATOM 2297 C C . GLY A 1 289 ? 4.316 -4.770 -24.546 1.00 96.62 289 GLY A C 1
ATOM 2298 O O . GLY A 1 289 ? 4.649 -4.692 -25.726 1.00 96.62 289 GLY A O 1
ATOM 2299 N N . LEU A 1 290 ? 4.980 -4.126 -23.580 1.00 95.75 290 LEU A N 1
ATOM 2300 C CA . LEU A 1 290 ? 6.157 -3.291 -23.834 1.00 95.75 290 LEU A CA 1
ATOM 2301 C C . LEU A 1 290 ? 7.317 -4.105 -24.411 1.00 95.75 290 LEU A C 1
ATOM 2303 O O . LEU A 1 290 ? 7.926 -3.665 -25.382 1.00 95.75 290 LEU A O 1
ATOM 2307 N N . MET A 1 291 ? 7.584 -5.301 -23.880 1.00 91.81 291 MET A N 1
ATOM 2308 C CA . MET A 1 291 ? 8.599 -6.207 -24.428 1.00 91.81 291 MET A CA 1
ATOM 2309 C C . MET A 1 291 ? 8.304 -6.585 -25.886 1.00 91.81 291 MET A C 1
ATOM 2311 O O . MET A 1 291 ? 9.208 -6.542 -26.717 1.00 91.81 291 MET A O 1
ATOM 2315 N N . MET A 1 292 ? 7.047 -6.899 -26.227 1.00 92.31 292 MET A N 1
ATOM 2316 C CA . MET A 1 292 ? 6.655 -7.194 -27.614 1.00 92.31 292 MET A CA 1
ATOM 2317 C C . MET A 1 292 ? 6.826 -5.978 -28.529 1.00 92.31 292 MET A C 1
ATOM 2319 O O . MET A 1 292 ? 7.371 -6.111 -29.621 1.00 92.31 292 MET A O 1
ATOM 2323 N N . ILE A 1 293 ? 6.396 -4.791 -28.088 1.00 93.69 293 ILE A N 1
ATOM 2324 C CA . ILE A 1 293 ? 6.527 -3.548 -28.862 1.00 93.69 293 ILE A CA 1
ATOM 2325 C C . ILE A 1 293 ? 8.003 -3.231 -29.122 1.00 93.69 293 ILE A C 1
ATOM 2327 O O . ILE A 1 293 ? 8.378 -2.970 -30.263 1.00 93.69 293 ILE A O 1
ATOM 2331 N N . LEU A 1 294 ? 8.846 -3.290 -28.088 1.00 90.62 294 LEU A N 1
ATOM 2332 C CA . LEU A 1 294 ? 10.285 -3.061 -28.219 1.00 90.62 294 LEU A CA 1
ATOM 2333 C C . LEU A 1 294 ? 10.927 -4.093 -29.152 1.00 90.62 294 LEU A C 1
ATOM 2335 O O . LEU A 1 294 ? 11.690 -3.711 -30.036 1.00 90.62 294 LEU A O 1
ATOM 2339 N N . GLY A 1 295 ? 10.575 -5.374 -29.010 1.00 87.50 295 GLY A N 1
ATOM 2340 C CA . GLY A 1 295 ? 11.055 -6.439 -29.891 1.00 87.50 295 GLY A CA 1
ATOM 2341 C C . GLY A 1 295 ? 10.688 -6.210 -31.359 1.00 87.50 295 GLY A C 1
ATOM 2342 O O . GLY A 1 295 ? 11.546 -6.348 -32.228 1.00 87.50 295 GLY A O 1
ATOM 2343 N N . LEU A 1 296 ? 9.450 -5.790 -31.646 1.00 87.88 296 LEU A N 1
ATOM 2344 C CA . LEU A 1 296 ? 9.018 -5.456 -33.008 1.00 87.88 296 LEU A CA 1
ATOM 2345 C C . LEU A 1 296 ? 9.795 -4.268 -33.582 1.00 87.88 296 LEU A C 1
ATOM 2347 O O . LEU A 1 296 ? 10.272 -4.354 -34.710 1.00 87.88 296 LEU A O 1
ATOM 2351 N N . ILE A 1 297 ? 9.957 -3.191 -32.806 1.00 87.00 297 ILE A N 1
ATOM 2352 C CA . ILE A 1 297 ? 10.719 -2.002 -33.222 1.00 87.00 297 ILE A CA 1
ATOM 2353 C C . ILE A 1 297 ? 12.159 -2.387 -33.582 1.00 87.00 297 ILE A C 1
ATOM 2355 O O . ILE A 1 297 ? 12.669 -1.987 -34.632 1.00 87.00 297 ILE A O 1
ATOM 2359 N N . LEU A 1 298 ? 12.807 -3.184 -32.732 1.00 82.25 298 LEU A N 1
ATOM 2360 C CA . LEU A 1 298 ? 14.174 -3.654 -32.947 1.00 82.25 298 LEU A CA 1
ATOM 2361 C C . LEU A 1 298 ? 14.282 -4.561 -34.177 1.00 82.25 298 LEU A C 1
ATOM 2363 O O . LEU A 1 298 ? 15.160 -4.340 -35.005 1.00 82.25 298 LEU A O 1
ATOM 2367 N N . PHE A 1 299 ? 13.355 -5.507 -34.351 1.00 80.06 299 PHE A N 1
ATOM 2368 C CA . PHE A 1 299 ? 13.323 -6.388 -35.520 1.00 80.06 299 PHE A CA 1
ATOM 2369 C C . PHE A 1 299 ? 13.155 -5.603 -36.829 1.00 80.06 299 PHE A C 1
ATOM 2371 O O . PHE A 1 299 ? 13.909 -5.817 -37.776 1.00 80.06 299 PHE A O 1
ATOM 2378 N N . THR A 1 300 ? 12.232 -4.634 -36.878 1.00 78.69 300 THR A N 1
ATOM 2379 C CA . THR A 1 300 ? 12.047 -3.788 -38.073 1.00 78.69 300 THR A CA 1
ATOM 2380 C C . THR A 1 300 ? 13.233 -2.875 -38.369 1.00 78.69 300 THR A C 1
ATOM 2382 O O . THR A 1 300 ? 13.376 -2.430 -39.497 1.00 78.69 300 THR A O 1
ATOM 2385 N N . SER A 1 301 ? 14.072 -2.584 -37.371 1.00 71.44 301 SER A N 1
ATOM 2386 C CA . SER A 1 301 ? 15.261 -1.738 -37.537 1.00 71.44 301 SER A CA 1
ATOM 2387 C C . SER A 1 301 ? 16.488 -2.531 -38.020 1.00 71.44 301 SER A C 1
ATOM 2389 O O . SER A 1 301 ? 17.496 -1.926 -38.374 1.00 71.44 301 SER A O 1
ATOM 2391 N N . SER A 1 302 ? 16.420 -3.869 -37.989 1.00 65.62 302 SER A N 1
ATOM 2392 C CA . SER A 1 302 ? 17.495 -4.790 -38.397 1.00 65.62 302 SER A CA 1
ATOM 2393 C C . SER A 1 302 ? 17.344 -5.382 -39.806 1.00 65.62 302 SER A C 1
ATOM 2395 O O . SER A 1 302 ? 18.273 -6.036 -40.277 1.00 65.62 302 SER A O 1
ATOM 2397 N N . VAL A 1 303 ? 16.192 -5.177 -40.458 1.00 58.12 303 VAL A N 1
ATOM 2398 C CA . VAL A 1 303 ? 15.892 -5.592 -41.845 1.00 58.12 303 VAL A CA 1
ATOM 2399 C C . VAL A 1 303 ? 16.052 -4.398 -42.775 1.00 58.12 303 VAL A C 1
ATOM 2401 O O . VAL A 1 303 ? 16.648 -4.582 -43.858 1.00 58.12 303 VAL A O 1
#

Mean predicted aligned error: 15.65 Å

Nearest PDB structures (foldseek):
  6mlc-assembly1_B  TM=6.647E-01  e=2.216E-01  Homo sapiens
  7r7j-assembly1_A  TM=3.438E-01  e=4.395E-01  Escherichia coli K-12
  2v0o-assembly2_C  TM=2.049E-01  e=3.254E+00  Homo sapiens
  7tjy-assembly1_T  TM=2.022E-01  e=5.808E+00  Saccharomyces cerevisiae

Sequence (303 aa):
MDYKGNVCKVCGEKFTESDDIVVCPECGTPYHRECYKKEGRCINTELHQKHESWKPEISEKNDYEEPYKCEKCGYENNPSSRFCEGCGASLYDEKKILDDMNDSLQKAVCESMNIDDEEIDGVKMYKLAYFVRNNIPYYITMFKRFNKTGKKISFNFLCFLFPYYYFAGRKMYGWAAASFAVITLLSVPAMMDILTGSNGLMTTIDSAITQTSMFSAVLNVTNFLTIAFKIIIAMLANWIYCKFAVKSVKSLEGSCSDTEMVYVLMKKGGTNIWAIVITFAIELVVMTGLMMILGLILFTSSV

pLDDT: mean 85.54, std 13.32, range [32.75, 98.62]

Secondary structure (DSSP, 8-state):
---TTPBPTTT-PBP-TT--EEE-TTT--EEEHHHHHHHSS---HHHHHHTPPP--SS------PPPEE-TTT--EE-TT-SB-TTT--B---HHHHHHHHHHHHHHHHHHHHT--S-EETTEEHHHHHHHH-SSHHHHHHHHHHHHHH-------HHHHH-HHHHHHHTT-HHHHHHHHHHHHHHTHHHHHHHHHSTTSTTTT---TTTTSHHHHHHHHHHHHHHHHHHHHHHHHHHHHHHHHHHHHHHTTTTTS-HHHHHHHHHHHSS--HHHHHHHHHHHHHHHHHHHHHHHHHHHHHH-